Protein AF-A0A6L4ZUS8-F1 (afdb_monomer_lite)

Structure (mmCIF, N/CA/C/O backbone):
data_AF-A0A6L4ZUS8-F1
#
_entry.id   AF-A0A6L4ZUS8-F1
#
loop_
_atom_site.group_PDB
_atom_site.id
_atom_site.type_symbol
_atom_site.label_atom_id
_atom_site.label_alt_id
_atom_site.label_comp_id
_atom_site.label_asym_id
_atom_site.label_entity_id
_atom_site.label_seq_id
_atom_site.pdbx_PDB_ins_code
_atom_site.Cartn_x
_atom_site.Cartn_y
_atom_site.Cartn_z
_atom_site.occupancy
_atom_site.B_iso_or_equiv
_atom_site.auth_seq_id
_atom_site.auth_comp_id
_atom_site.auth_asym_id
_atom_site.auth_atom_id
_atom_site.pdbx_PDB_model_num
ATOM 1 N N . MET A 1 1 ? -2.330 18.985 -2.773 1.00 41.16 1 MET A N 1
ATOM 2 C CA . MET A 1 1 ? -3.405 18.506 -1.869 1.00 41.16 1 MET A CA 1
ATOM 3 C C . MET A 1 1 ? -3.623 17.032 -2.163 1.00 41.16 1 MET A C 1
ATOM 5 O O . MET A 1 1 ? -3.554 16.659 -3.323 1.00 41.16 1 MET A O 1
ATOM 9 N N . ALA A 1 2 ? -3.782 16.189 -1.143 1.00 47.59 2 ALA A N 1
ATOM 10 C CA . ALA A 1 2 ? -4.075 14.769 -1.338 1.00 47.59 2 ALA A CA 1
ATOM 11 C C . ALA A 1 2 ? -5.498 14.600 -1.886 1.00 47.59 2 ALA A C 1
ATOM 13 O O . ALA A 1 2 ? -6.396 15.307 -1.433 1.00 47.59 2 ALA A O 1
ATOM 14 N N . VAL A 1 3 ? -5.710 13.677 -2.822 1.00 55.50 3 VAL A N 1
ATOM 15 C CA . VAL A 1 3 ? -7.071 13.274 -3.190 1.00 55.50 3 VAL A CA 1
ATOM 16 C C . VAL A 1 3 ? -7.514 12.243 -2.155 1.00 55.50 3 VAL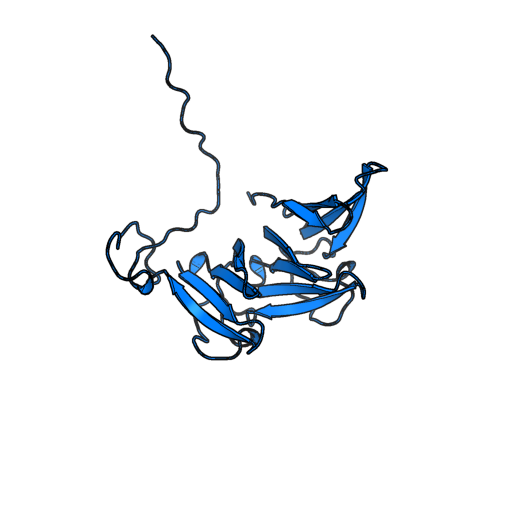 A C 1
ATOM 18 O O . VAL A 1 3 ? -6.806 11.252 -1.986 1.00 55.50 3 VAL A O 1
ATOM 21 N N . PRO A 1 4 ? -8.603 12.479 -1.407 1.00 71.25 4 PRO A N 1
ATOM 22 C CA . PRO A 1 4 ? -9.156 11.463 -0.529 1.00 71.25 4 PRO A CA 1
ATOM 23 C C . PRO A 1 4 ? -9.673 10.299 -1.375 1.00 71.25 4 PRO A C 1
ATOM 25 O O . PRO A 1 4 ? -10.394 10.503 -2.350 1.00 71.25 4 PRO A O 1
ATOM 28 N N . ASP A 1 5 ? -9.293 9.090 -0.991 1.00 89.12 5 ASP A N 1
ATOM 29 C CA . ASP A 1 5 ? -9.779 7.854 -1.595 1.00 89.12 5 ASP A CA 1
ATOM 30 C C . ASP A 1 5 ? -10.953 7.287 -0.787 1.00 89.12 5 ASP A C 1
ATOM 32 O O . ASP A 1 5 ? -11.094 7.577 0.409 1.00 89.12 5 ASP A O 1
ATOM 36 N N . ILE A 1 6 ? -11.805 6.496 -1.432 1.00 94.38 6 ILE A N 1
ATOM 37 C CA . ILE A 1 6 ? -13.000 5.910 -0.822 1.00 94.38 6 ILE A CA 1
ATOM 38 C C . ILE A 1 6 ? -13.101 4.417 -1.134 1.00 94.38 6 ILE A C 1
ATOM 40 O O . ILE A 1 6 ? -12.732 3.962 -2.210 1.00 94.38 6 ILE A O 1
ATOM 44 N N . ALA A 1 7 ? -13.660 3.651 -0.206 1.00 94.44 7 ALA A N 1
ATOM 45 C CA . ALA A 1 7 ? -13.942 2.231 -0.370 1.00 94.44 7 ALA A CA 1
ATOM 46 C C . ALA A 1 7 ? -15.247 1.862 0.345 1.00 94.44 7 ALA A C 1
ATOM 48 O O . ALA A 1 7 ? -15.739 2.613 1.187 1.00 94.44 7 ALA A O 1
ATOM 49 N N . PHE A 1 8 ? -15.792 0.686 0.046 1.00 94.12 8 PHE A N 1
ATOM 50 C CA . PHE A 1 8 ? -16.899 0.106 0.804 1.00 94.12 8 PHE A CA 1
ATOM 51 C C . PHE A 1 8 ? -16.433 -1.151 1.532 1.00 94.12 8 PHE A C 1
ATOM 53 O O . PHE A 1 8 ? -15.686 -1.954 0.972 1.00 94.12 8 PHE A O 1
ATOM 60 N N . ASP A 1 9 ? -16.876 -1.324 2.777 1.00 92.75 9 ASP A N 1
ATOM 61 C CA . ASP A 1 9 ? -16.694 -2.584 3.501 1.00 92.75 9 ASP A CA 1
ATOM 62 C C . ASP A 1 9 ? -17.812 -3.599 3.181 1.00 92.75 9 ASP A C 1
ATOM 64 O O . ASP A 1 9 ? -18.776 -3.305 2.469 1.00 92.75 9 ASP A O 1
ATOM 68 N N . GLN A 1 10 ? -17.709 -4.817 3.725 1.00 90.81 10 GLN A N 1
ATOM 69 C CA . GLN A 1 10 ? -18.705 -5.877 3.501 1.00 90.81 10 GLN A CA 1
ATOM 70 C C . GLN A 1 10 ? -20.101 -5.547 4.060 1.00 90.81 10 GLN A C 1
ATOM 72 O O . GLN A 1 10 ? -21.091 -6.131 3.622 1.00 90.81 10 GLN A O 1
ATOM 77 N N . ALA A 1 11 ? -20.202 -4.610 5.007 1.00 92.75 11 ALA A N 1
ATOM 78 C CA . ALA A 1 11 ? -21.466 -4.116 5.546 1.00 92.75 11 ALA A CA 1
ATOM 79 C C . ALA A 1 11 ? -22.004 -2.901 4.763 1.00 92.75 11 ALA A C 1
ATOM 81 O O . ALA A 1 11 ? -23.008 -2.307 5.163 1.00 92.75 11 ALA A O 1
ATOM 82 N N . SER A 1 12 ? -21.370 -2.558 3.634 1.00 94.62 12 SER A N 1
ATOM 83 C CA . SER A 1 12 ? -21.665 -1.383 2.807 1.00 94.62 12 SER A CA 1
ATOM 84 C C . SER A 1 12 ? -21.467 -0.047 3.527 1.00 94.62 12 SER A C 1
ATOM 86 O O . SER A 1 12 ? -22.059 0.951 3.121 1.00 94.62 12 SER A O 1
ATOM 88 N N . ASN A 1 13 ? -20.651 0.003 4.583 1.00 96.44 13 ASN A N 1
ATOM 89 C CA . ASN A 1 13 ? -20.223 1.271 5.167 1.00 96.44 13 ASN A CA 1
ATOM 90 C C . ASN A 1 13 ? -19.233 1.954 4.222 1.00 96.44 13 ASN A C 1
ATOM 92 O O . ASN A 1 13 ? -18.383 1.293 3.619 1.00 96.44 13 ASN A O 1
ATOM 96 N N . LEU A 1 14 ? -19.328 3.280 4.118 1.00 97.25 14 LEU A N 1
ATOM 97 C CA . LEU A 1 14 ? -18.378 4.079 3.353 1.00 97.25 14 LEU A CA 1
ATOM 98 C C . LEU A 1 14 ? -17.115 4.279 4.189 1.00 97.25 14 LEU A C 1
ATOM 100 O O . LEU A 1 14 ? -17.167 4.860 5.271 1.00 97.25 14 LEU A O 1
ATOM 104 N N . VAL A 1 15 ? -15.977 3.838 3.675 1.00 97.75 15 VAL A N 1
ATOM 105 C CA . VAL A 1 15 ? -14.662 4.078 4.263 1.00 97.75 15 VAL A CA 1
ATOM 106 C C . VAL A 1 15 ? -13.958 5.151 3.448 1.00 97.75 15 VAL A C 1
ATOM 108 O O . VAL A 1 15 ? -13.930 5.081 2.225 1.00 97.75 15 VAL A O 1
ATOM 111 N N . ILE A 1 16 ? -13.408 6.158 4.119 1.00 96.75 16 ILE A N 1
ATOM 112 C CA . ILE A 1 16 ? -12.739 7.297 3.492 1.00 96.75 16 ILE A CA 1
ATOM 113 C C . ILE A 1 16 ? -11.322 7.439 4.026 1.00 96.75 16 ILE A C 1
ATOM 115 O O . ILE A 1 16 ? -11.067 7.275 5.224 1.00 96.75 16 ILE A O 1
ATOM 119 N N . SER A 1 17 ? -10.407 7.820 3.147 1.00 94.69 17 SER A N 1
ATOM 120 C CA . SER A 1 17 ? -9.102 8.324 3.539 1.00 94.69 17 SER A CA 1
ATOM 121 C C . SER A 1 17 ? -9.196 9.827 3.801 1.00 94.69 17 SER A C 1
ATOM 123 O O . SER A 1 17 ? -9.190 10.635 2.871 1.00 94.69 17 SER A O 1
ATOM 125 N N . ASP A 1 18 ? -9.270 10.223 5.074 1.00 95.12 18 ASP A N 1
ATOM 126 C CA . ASP A 1 18 ? -9.130 11.629 5.466 1.00 95.12 18 ASP A CA 1
ATOM 127 C C . ASP A 1 18 ? -7.643 11.976 5.588 1.00 95.12 18 ASP A C 1
ATOM 129 O O . ASP A 1 18 ? -7.074 12.167 6.666 1.00 95.12 18 ASP A O 1
ATOM 133 N N . SER A 1 19 ? -7.006 11.997 4.423 1.00 87.31 19 SER A N 1
ATOM 134 C CA . SER A 1 19 ? -5.568 12.170 4.235 1.00 87.31 19 SER A CA 1
ATOM 135 C C . SER A 1 19 ? -5.022 13.478 4.815 1.00 87.31 19 SER A C 1
ATOM 137 O O . SER A 1 19 ? -3.868 13.518 5.235 1.00 87.31 19 SER A O 1
ATOM 139 N N . GLY A 1 20 ? -5.836 14.537 4.891 1.00 89.00 20 GLY A N 1
ATOM 140 C CA . GLY A 1 20 ? -5.459 15.797 5.543 1.00 89.00 20 GLY A CA 1
ATOM 141 C C . GLY A 1 20 ? -5.343 15.679 7.065 1.00 89.00 20 GLY A C 1
ATOM 142 O O . GLY A 1 20 ? -4.592 16.430 7.683 1.00 89.00 20 GLY A O 1
ATOM 143 N N . HIS A 1 21 ? -6.039 14.708 7.656 1.00 94.12 21 HIS A N 1
ATOM 144 C CA . HIS A 1 21 ? -6.010 14.419 9.085 1.00 94.12 21 HIS A CA 1
ATOM 145 C C . HIS A 1 21 ? -5.262 13.128 9.417 1.00 94.12 21 HIS A C 1
ATOM 147 O O . HIS A 1 21 ? -5.329 12.702 10.562 1.00 94.12 21 HIS A O 1
ATOM 153 N N . ASN A 1 22 ? -4.544 12.506 8.472 1.00 95.62 22 ASN A N 1
ATOM 154 C CA . ASN A 1 22 ? -3.745 11.297 8.719 1.00 95.62 22 ASN A CA 1
ATOM 155 C C . ASN A 1 22 ? -4.553 10.133 9.330 1.00 95.62 22 ASN A C 1
ATOM 157 O O . ASN A 1 22 ? -4.038 9.368 10.151 1.00 95.62 22 ASN A O 1
ATOM 161 N N . VAL A 1 23 ? -5.833 10.020 8.961 1.00 97.62 23 VAL A N 1
ATOM 162 C CA . VAL A 1 23 ? -6.739 8.979 9.462 1.00 97.62 23 VAL A CA 1
ATOM 163 C C . VAL A 1 23 ? -7.586 8.372 8.349 1.00 97.62 23 VAL A C 1
ATOM 165 O O . VAL A 1 23 ? -7.971 9.034 7.386 1.00 97.62 23 VAL A O 1
ATOM 168 N N . VAL A 1 24 ? -7.945 7.105 8.529 1.00 98.31 24 VAL A N 1
ATOM 169 C CA . VAL A 1 24 ? -8.978 6.414 7.755 1.00 98.31 24 VAL A CA 1
ATOM 170 C C . VAL A 1 24 ? -10.228 6.311 8.618 1.00 98.31 24 VAL A C 1
ATOM 172 O O . VAL A 1 24 ? -10.162 5.889 9.779 1.00 98.31 24 VAL A O 1
ATOM 175 N N . ARG A 1 25 ? -11.376 6.700 8.061 1.00 98.19 25 ARG A N 1
ATOM 176 C CA . ARG A 1 25 ? -12.651 6.741 8.785 1.00 98.19 25 ARG A CA 1
ATOM 177 C C . ARG A 1 25 ? -13.709 5.884 8.108 1.00 98.19 25 ARG A C 1
ATOM 179 O O . ARG A 1 25 ? -13.780 5.867 6.888 1.00 98.19 25 ARG A O 1
ATOM 186 N N . SER A 1 26 ? -14.537 5.211 8.898 1.00 97.88 26 SER A N 1
ATOM 187 C CA . SER A 1 26 ? -15.717 4.474 8.438 1.00 97.88 26 SER A CA 1
ATOM 188 C C . SER A 1 26 ? -16.985 5.226 8.823 1.00 97.88 26 SER A C 1
ATOM 190 O O . SER A 1 26 ? -17.105 5.706 9.952 1.00 97.88 26 SER A O 1
ATOM 192 N N . ILE A 1 27 ? -17.917 5.335 7.883 1.00 98.50 27 ILE A N 1
ATOM 193 C CA . ILE A 1 27 ? -19.233 5.949 8.035 1.00 98.50 27 ILE A CA 1
ATOM 194 C C . ILE A 1 27 ? -20.268 4.837 7.956 1.00 98.50 27 ILE A C 1
ATOM 196 O O . ILE A 1 27 ? -20.437 4.194 6.917 1.00 98.50 27 ILE A O 1
ATOM 200 N N . ASN A 1 28 ? -20.983 4.628 9.057 1.00 97.69 28 ASN A N 1
ATOM 201 C CA . ASN A 1 28 ? -22.017 3.612 9.119 1.00 97.69 28 ASN A CA 1
ATOM 202 C C . ASN A 1 28 ? -23.167 3.940 8.152 1.00 97.69 28 ASN A C 1
ATOM 204 O O . ASN A 1 28 ? -23.790 4.994 8.266 1.00 97.69 28 ASN A O 1
ATOM 208 N N . ASN A 1 29 ? -23.501 3.017 7.249 1.00 96.88 29 ASN A N 1
ATOM 209 C CA . ASN A 1 29 ? -24.503 3.258 6.199 1.00 96.88 29 ASN A CA 1
ATOM 210 C C . ASN A 1 29 ? -25.955 3.335 6.717 1.00 96.88 29 ASN A C 1
ATOM 212 O O . ASN A 1 29 ? -26.863 3.734 5.997 1.00 96.88 29 ASN A O 1
ATOM 216 N N . ARG A 1 30 ? -26.210 2.944 7.970 1.00 97.31 30 ARG A N 1
ATOM 217 C CA . ARG A 1 30 ? -27.552 3.004 8.574 1.00 97.31 30 ARG A CA 1
ATOM 218 C C . ARG A 1 30 ? -27.729 4.216 9.475 1.00 97.31 30 ARG A C 1
ATOM 220 O O . ARG A 1 30 ? -28.805 4.799 9.500 1.00 97.31 30 ARG A O 1
ATOM 227 N N . THR A 1 31 ? -26.699 4.567 10.241 1.00 98.06 31 THR A N 1
ATOM 228 C CA . THR A 1 31 ? -26.780 5.623 11.260 1.00 98.06 31 THR A CA 1
ATOM 229 C C . THR A 1 31 ? -26.103 6.924 10.845 1.00 98.06 31 THR A C 1
ATOM 231 O O . THR A 1 31 ? -26.322 7.943 11.492 1.00 98.06 31 THR A O 1
ATOM 234 N N . GLY A 1 32 ? -25.253 6.906 9.814 1.00 97.50 32 GLY A N 1
ATOM 235 C CA . GLY A 1 32 ? -24.428 8.051 9.419 1.00 97.50 32 GLY A CA 1
ATOM 236 C C . GLY A 1 32 ? -23.300 8.382 10.404 1.00 97.50 32 GLY A C 1
ATOM 237 O O . GLY A 1 32 ? -22.595 9.370 10.215 1.00 97.50 32 GLY A O 1
ATOM 238 N N . ILE A 1 33 ? -23.105 7.577 11.455 1.00 98.31 33 ILE A N 1
ATOM 239 C CA . ILE A 1 33 ? -22.053 7.802 12.452 1.00 98.31 33 ILE A CA 1
ATOM 240 C C . ILE A 1 33 ? -20.687 7.524 11.821 1.00 98.31 33 ILE A C 1
ATOM 242 O O . ILE A 1 33 ? -20.463 6.447 11.266 1.00 98.31 33 ILE A O 1
ATOM 246 N N . ILE A 1 34 ? -19.771 8.485 11.955 1.00 98.38 34 ILE A N 1
ATOM 247 C CA . ILE A 1 34 ? -18.384 8.378 11.501 1.00 98.38 34 ILE A CA 1
ATOM 248 C C . ILE A 1 34 ? -17.452 7.983 12.651 1.00 98.38 34 ILE A C 1
ATOM 250 O O . ILE A 1 34 ? -17.559 8.502 13.760 1.00 98.38 34 ILE A O 1
ATOM 254 N N . THR A 1 35 ? -16.519 7.072 12.384 1.00 98.00 35 THR A N 1
ATOM 255 C CA . THR A 1 35 ? -15.532 6.580 13.357 1.00 98.00 35 THR A CA 1
ATOM 256 C C . THR A 1 35 ? -14.157 6.432 12.713 1.00 98.00 35 THR A C 1
ATOM 258 O O . THR A 1 35 ? -14.056 6.067 11.544 1.00 98.00 35 THR A O 1
ATOM 261 N N . THR A 1 36 ? -13.087 6.713 13.458 1.00 98.12 36 THR A N 1
ATOM 262 C CA . THR A 1 36 ? -11.715 6.436 13.003 1.00 98.12 36 THR A CA 1
ATOM 263 C C . THR A 1 36 ? -11.415 4.952 13.158 1.00 98.12 36 THR A C 1
ATOM 265 O O . THR A 1 36 ? -11.558 4.409 14.252 1.00 98.12 36 THR A O 1
ATOM 268 N N . ILE A 1 37 ? -10.977 4.311 12.074 1.00 98.19 37 ILE A N 1
ATOM 269 C CA . ILE A 1 37 ? -10.631 2.881 12.048 1.00 98.19 37 ILE A CA 1
ATOM 270 C C . ILE A 1 37 ? -9.127 2.635 11.867 1.00 98.19 37 ILE A C 1
ATOM 272 O O . ILE A 1 37 ? -8.644 1.549 12.177 1.00 98.19 37 ILE A O 1
ATOM 276 N N . ALA A 1 38 ? -8.372 3.639 11.410 1.00 98.44 38 ALA A N 1
ATOM 277 C CA . ALA A 1 38 ? -6.912 3.635 11.397 1.00 98.44 38 ALA A CA 1
ATOM 278 C C . ALA A 1 38 ? -6.359 5.067 11.432 1.00 98.44 38 ALA A C 1
ATOM 280 O O . ALA A 1 38 ? -7.005 5.985 10.929 1.00 98.44 38 ALA A O 1
ATOM 281 N N . GLY A 1 39 ? -5.154 5.245 11.969 1.00 98.38 39 GLY A N 1
ATOM 282 C CA . GLY A 1 39 ? -4.486 6.540 12.062 1.00 98.38 39 GLY A CA 1
ATOM 283 C C . GLY A 1 39 ? -4.696 7.239 13.407 1.00 98.38 39 GLY A C 1
ATOM 284 O O . GLY A 1 39 ? -5.799 7.246 13.952 1.00 98.38 39 GLY A O 1
ATOM 285 N N . SER A 1 40 ? -3.634 7.865 13.908 1.00 97.88 40 SER A N 1
ATOM 286 C CA . SER A 1 40 ? -3.592 8.628 15.163 1.00 97.88 40 SER A CA 1
ATOM 287 C C . SER A 1 40 ? -3.755 10.141 14.974 1.00 97.88 40 SER A C 1
ATOM 289 O O . SER A 1 40 ? -3.775 10.891 15.951 1.00 97.88 40 SER A O 1
ATOM 291 N N . GLY A 1 41 ? -3.791 10.611 13.724 1.00 97.00 41 GLY A N 1
ATOM 292 C CA . GLY A 1 41 ? -3.709 12.033 13.389 1.00 97.00 41 GLY A CA 1
ATOM 293 C C . GLY A 1 41 ? -2.295 12.545 13.091 1.00 97.00 41 GLY A C 1
ATOM 294 O O . GLY A 1 41 ? -2.134 13.678 12.636 1.00 97.00 41 GLY A O 1
ATOM 295 N N . LYS A 1 42 ? -1.255 11.728 13.304 1.00 97.12 42 LYS A N 1
ATOM 296 C CA . LYS A 1 42 ? 0.149 12.123 13.113 1.00 97.12 42 LYS A CA 1
ATOM 297 C C . LYS A 1 42 ? 0.745 11.513 11.844 1.00 97.12 42 LYS A C 1
ATOM 299 O O . LYS A 1 42 ? 0.642 10.308 11.633 1.00 97.12 42 LYS A O 1
ATOM 304 N N . SER A 1 43 ? 1.425 12.351 11.062 1.00 94.62 43 SER A N 1
ATOM 305 C CA . SER A 1 43 ? 2.188 11.966 9.868 1.00 94.62 43 SER A CA 1
ATOM 306 C C . SER A 1 43 ? 3.605 11.533 10.260 1.00 94.62 43 SER A C 1
ATOM 308 O O . SER A 1 43 ? 4.532 12.337 10.215 1.00 94.62 43 SER A O 1
ATOM 310 N N . ASP A 1 44 ? 3.748 10.287 10.701 1.00 96.31 44 ASP A N 1
ATOM 311 C CA . ASP A 1 44 ? 5.006 9.659 11.137 1.00 96.31 44 ASP A CA 1
ATOM 312 C C . ASP A 1 44 ? 4.839 8.124 11.100 1.00 96.31 44 ASP A C 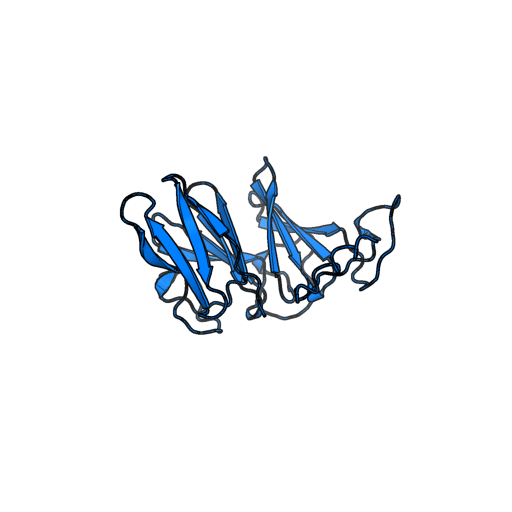1
ATOM 314 O O . ASP A 1 44 ? 3.756 7.647 10.765 1.00 96.31 44 ASP A O 1
ATOM 318 N N . PHE A 1 45 ? 5.848 7.336 11.473 1.00 97.69 45 PHE A N 1
ATOM 319 C CA . PHE A 1 45 ? 5.762 5.883 11.629 1.00 97.69 45 PHE A CA 1
ATOM 320 C C . PHE A 1 45 ? 6.132 5.453 13.055 1.00 97.69 45 PHE A C 1
ATOM 322 O O . PHE A 1 45 ? 7.244 5.681 13.518 1.00 97.69 45 PHE A O 1
ATOM 329 N N . ASN A 1 46 ? 5.225 4.749 13.736 1.00 98.12 46 ASN A N 1
ATOM 330 C CA . ASN A 1 46 ? 5.424 4.270 15.111 1.00 98.12 46 ASN A CA 1
ATOM 331 C C . ASN A 1 46 ? 5.384 2.738 15.255 1.00 98.12 46 ASN A C 1
ATOM 333 O O . ASN A 1 46 ? 5.146 2.227 16.349 1.00 98.12 46 ASN A O 1
ATOM 337 N N . GLY A 1 47 ? 5.648 2.004 14.172 1.00 97.44 47 GLY A N 1
ATOM 338 C CA . GLY A 1 47 ? 5.789 0.550 14.205 1.00 97.44 47 GLY A CA 1
ATOM 339 C C . GLY A 1 47 ? 4.571 -0.231 13.713 1.00 97.44 47 GLY A C 1
ATOM 340 O O . GLY A 1 47 ? 3.564 0.320 13.268 1.00 97.44 47 GLY A O 1
ATOM 341 N N . ASP A 1 48 ? 4.711 -1.554 13.779 1.00 98.38 48 ASP A N 1
ATOM 342 C CA . ASP A 1 48 ? 3.708 -2.548 13.397 1.00 98.38 48 ASP A CA 1
ATOM 343 C C . ASP A 1 48 ? 3.191 -3.312 14.622 1.00 98.38 48 ASP A C 1
ATOM 345 O O . ASP A 1 48 ? 3.775 -3.261 15.703 1.00 98.38 48 ASP A O 1
ATOM 349 N N . ARG A 1 49 ? 2.101 -4.066 14.435 1.00 97.44 49 ARG A N 1
ATOM 350 C CA . ARG A 1 49 ? 1.427 -4.895 15.453 1.00 97.44 49 ARG A CA 1
ATOM 351 C C . ARG A 1 49 ? 0.787 -4.113 16.606 1.00 97.44 49 ARG A C 1
ATOM 353 O O . ARG A 1 49 ? 0.357 -4.716 17.589 1.00 97.44 49 ARG A O 1
ATOM 360 N N . ILE A 1 50 ? 0.648 -2.802 16.451 1.00 98.44 50 ILE A N 1
ATOM 361 C CA . ILE A 1 50 ? -0.129 -1.921 17.331 1.00 98.44 50 ILE A CA 1
ATOM 362 C C . ILE A 1 50 ? -1.594 -1.846 16.874 1.00 98.44 50 ILE A C 1
ATOM 364 O O . ILE A 1 50 ? -1.948 -2.347 15.800 1.00 98.44 50 ILE A O 1
ATOM 368 N N . LYS A 1 51 ? -2.457 -1.208 17.674 1.00 98.56 51 LYS A N 1
ATOM 369 C CA . LYS A 1 51 ? -3.824 -0.902 17.238 1.00 98.56 51 LYS A CA 1
ATOM 370 C C . LYS A 1 51 ? -3.784 0.075 16.069 1.00 98.56 51 LYS A C 1
ATOM 372 O O . LYS A 1 51 ? -3.081 1.081 16.117 1.00 98.56 51 LYS A O 1
ATOM 377 N N . ALA A 1 52 ? -4.580 -0.183 15.040 1.00 98.69 52 ALA A N 1
ATOM 378 C CA . ALA A 1 52 ? -4.619 0.636 13.836 1.00 98.69 52 ALA A CA 1
ATOM 379 C C . ALA A 1 52 ? -4.968 2.103 14.135 1.00 98.69 52 ALA A C 1
ATOM 381 O O . ALA A 1 52 ? -4.394 3.000 13.524 1.00 98.69 52 ALA A O 1
ATOM 382 N N . THR A 1 53 ? -5.843 2.363 15.110 1.00 98.62 53 THR A N 1
ATOM 383 C CA . THR A 1 53 ? -6.234 3.716 15.556 1.00 98.62 53 THR A CA 1
ATOM 384 C C . THR A 1 53 ? -5.138 4.469 16.316 1.00 98.62 53 THR A C 1
ATOM 386 O O . THR A 1 53 ? -5.267 5.661 16.561 1.00 98.62 53 THR A O 1
ATOM 389 N N . GLU A 1 54 ? -4.066 3.789 16.720 1.00 98.56 54 GLU A N 1
ATOM 390 C CA . GLU A 1 54 ? -2.910 4.388 17.401 1.00 98.56 54 GLU A CA 1
ATOM 391 C C . GLU A 1 54 ? -1.715 4.559 16.449 1.00 98.56 54 GLU A C 1
ATOM 393 O O . GLU A 1 54 ? -0.704 5.158 16.816 1.00 98.56 54 GLU A O 1
ATOM 398 N N . ALA A 1 55 ? -1.816 4.050 15.220 1.00 98.56 55 ALA A N 1
ATOM 399 C CA . ALA A 1 55 ? -0.740 4.103 14.245 1.00 98.56 55 ALA A CA 1
ATOM 400 C C . ALA A 1 55 ? -0.583 5.499 13.644 1.00 98.56 55 ALA A C 1
ATOM 402 O O . ALA A 1 55 ? -1.557 6.116 13.222 1.00 98.56 55 ALA A O 1
ATOM 403 N N . ASN A 1 56 ? 0.648 5.987 13.561 1.00 98.38 56 ASN A N 1
ATOM 404 C CA . ASN A 1 56 ? 0.963 7.177 12.781 1.00 98.38 56 ASN A CA 1
ATOM 405 C C . ASN A 1 56 ? 0.985 6.776 11.292 1.00 98.38 56 ASN A C 1
ATOM 407 O O . ASN A 1 56 ? 1.510 5.710 10.950 1.00 98.38 56 ASN A O 1
ATOM 411 N N . LEU A 1 57 ? 0.349 7.579 10.434 1.00 96.50 57 LEU A N 1
ATOM 412 C CA . LEU A 1 57 ? 0.105 7.275 9.020 1.00 96.50 57 LEU A CA 1
ATOM 413 C C . LEU A 1 57 ? 0.070 8.554 8.177 1.00 96.50 57 LEU A C 1
ATOM 415 O O . LEU A 1 57 ? -0.253 9.630 8.665 1.00 96.50 57 LEU A O 1
ATOM 419 N N . THR A 1 58 ? 0.265 8.398 6.875 1.00 94.69 58 THR A N 1
ATOM 420 C CA . THR A 1 58 ? -0.127 9.353 5.837 1.00 94.69 58 THR A CA 1
ATOM 421 C C . THR A 1 58 ? -0.946 8.607 4.789 1.00 94.69 58 THR A C 1
ATOM 423 O O . THR A 1 58 ? -0.460 8.278 3.708 1.00 94.69 58 THR A O 1
ATOM 426 N N . SER A 1 59 ? -2.198 8.285 5.126 1.00 90.12 59 SER A N 1
ATOM 427 C CA . SER A 1 59 ? -3.088 7.517 4.252 1.00 90.12 59 SER A CA 1
ATOM 428 C C . SER A 1 59 ? -3.469 8.341 3.019 1.00 90.12 59 SER A C 1
ATOM 430 O O . SER A 1 59 ? -4.176 9.333 3.176 1.00 90.12 59 SER A O 1
ATOM 432 N N . LYS A 1 60 ? -3.019 7.966 1.817 1.00 90.50 60 LYS A N 1
ATOM 433 C CA . LYS A 1 60 ? -3.437 8.619 0.557 1.00 90.50 60 LYS A CA 1
ATOM 434 C C . LYS A 1 60 ? -4.484 7.821 -0.210 1.00 90.50 60 LYS A C 1
ATOM 436 O O . LYS A 1 60 ? -5.419 8.406 -0.738 1.00 90.50 60 LYS A O 1
ATOM 441 N N . SER A 1 61 ? -4.315 6.504 -0.259 1.00 93.31 61 SER A N 1
ATOM 442 C CA . SER A 1 61 ? -5.215 5.575 -0.944 1.00 93.31 61 SER A CA 1
ATOM 443 C C . SER A 1 61 ? -5.558 4.411 -0.026 1.00 93.31 61 SER A C 1
ATOM 445 O O . SER A 1 61 ? -4.757 4.036 0.840 1.00 93.31 61 SER A O 1
ATOM 447 N N . ILE A 1 62 ? -6.768 3.883 -0.187 1.00 96.50 62 ILE A N 1
ATOM 448 C CA . ILE A 1 62 ? -7.308 2.786 0.608 1.00 96.50 62 ILE A CA 1
ATOM 449 C C . ILE A 1 62 ? -7.975 1.747 -0.287 1.00 96.50 62 ILE A C 1
ATOM 451 O O . ILE A 1 62 ? -8.549 2.060 -1.320 1.00 96.50 62 ILE A O 1
ATOM 455 N N . LEU A 1 63 ? -7.937 0.493 0.146 1.00 95.75 63 LEU A N 1
ATOM 456 C CA . LEU A 1 63 ? -8.610 -0.613 -0.527 1.00 95.75 63 LEU A CA 1
ATOM 457 C C . LEU A 1 63 ? -9.068 -1.629 0.511 1.00 95.75 63 LEU A C 1
ATOM 459 O O . LEU A 1 63 ? -8.313 -1.945 1.425 1.00 95.75 63 LEU A O 1
ATOM 463 N N . ILE A 1 64 ? -10.272 -2.178 0.364 1.00 96.56 64 ILE A N 1
ATOM 464 C CA . ILE A 1 64 ? -10.784 -3.223 1.258 1.00 96.56 64 ILE A CA 1
ATOM 465 C C . ILE A 1 64 ? -10.957 -4.526 0.479 1.00 96.56 64 ILE A C 1
ATOM 467 O O . ILE A 1 64 ? -11.574 -4.543 -0.582 1.00 96.56 64 ILE A O 1
ATOM 471 N N . SER A 1 65 ? -10.430 -5.622 1.029 1.00 94.88 65 SER A N 1
ATOM 472 C CA . SER A 1 65 ? -10.673 -6.987 0.558 1.00 94.88 65 SER A CA 1
ATOM 473 C C . SER A 1 65 ? -11.000 -7.882 1.748 1.00 94.88 65 SER A C 1
ATOM 475 O O . SER A 1 65 ? -10.171 -8.108 2.633 1.00 94.88 65 SER A O 1
ATOM 477 N N . GLY A 1 66 ? -12.246 -8.357 1.807 1.00 93.56 66 GLY A N 1
ATOM 478 C CA . GLY A 1 66 ? -12.747 -9.116 2.951 1.00 93.56 66 GLY A CA 1
ATOM 479 C C . GLY A 1 66 ? -12.621 -8.327 4.258 1.00 93.56 66 GLY A C 1
ATOM 480 O O . GLY A 1 66 ? -13.174 -7.238 4.391 1.00 93.56 66 GLY A O 1
ATOM 481 N N . SER A 1 67 ? -11.873 -8.877 5.218 1.00 95.00 67 SER A N 1
ATOM 482 C CA . SER A 1 67 ? -11.592 -8.253 6.517 1.00 95.00 67 SER A CA 1
ATOM 483 C C . SER A 1 67 ? -10.273 -7.471 6.551 1.00 95.00 67 SER A C 1
ATOM 485 O O . SER A 1 67 ? -9.776 -7.182 7.640 1.00 95.00 67 SER A O 1
ATOM 487 N N . ILE A 1 68 ? -9.655 -7.188 5.403 1.00 97.62 68 ILE A N 1
ATOM 488 C CA . ILE A 1 68 ? -8.380 -6.471 5.323 1.00 97.62 68 ILE A CA 1
ATOM 489 C C . ILE A 1 68 ? -8.590 -5.113 4.659 1.00 97.62 68 ILE A C 1
ATOM 491 O O . ILE A 1 68 ? -9.141 -5.028 3.564 1.00 97.62 68 ILE A O 1
ATOM 495 N N . LEU A 1 69 ? -8.107 -4.062 5.317 1.00 98.25 69 LEU A N 1
ATOM 496 C CA . LEU A 1 69 ? -7.962 -2.722 4.756 1.00 98.25 69 LEU A CA 1
ATOM 497 C C . LEU A 1 69 ? -6.488 -2.492 4.413 1.00 98.25 69 LEU A C 1
ATOM 499 O O . LEU A 1 69 ? -5.647 -2.480 5.306 1.00 98.25 69 LEU A O 1
ATOM 503 N N . TYR A 1 70 ? -6.177 -2.272 3.144 1.00 98.56 70 TYR A N 1
ATOM 504 C CA . TYR A 1 70 ? -4.872 -1.811 2.685 1.00 98.56 70 TYR A CA 1
ATOM 505 C C . TYR A 1 70 ? -4.835 -0.286 2.646 1.00 98.56 70 TYR A C 1
ATOM 507 O O . TYR A 1 70 ? -5.823 0.358 2.296 1.00 98.56 70 TYR A O 1
ATOM 515 N N . ILE A 1 71 ? -3.691 0.288 3.008 1.00 98.31 71 ILE A N 1
ATOM 516 C CA . ILE A 1 71 ? -3.474 1.731 3.103 1.00 98.31 71 ILE A CA 1
ATOM 517 C C . ILE A 1 71 ? -2.139 2.061 2.443 1.00 98.31 71 ILE A C 1
ATOM 519 O O . ILE A 1 71 ? -1.095 1.545 2.850 1.00 98.31 71 ILE A O 1
ATOM 523 N N . ALA A 1 72 ? -2.162 2.954 1.460 1.00 96.94 72 ALA A N 1
ATOM 524 C CA . ALA A 1 72 ? -0.959 3.591 0.952 1.00 96.94 72 ALA A CA 1
ATOM 525 C C . ALA A 1 72 ? -0.510 4.671 1.949 1.00 96.94 72 ALA A C 1
ATOM 527 O O . ALA A 1 72 ? -1.151 5.716 2.074 1.00 96.94 72 ALA A O 1
ATOM 528 N N . ASP A 1 73 ? 0.545 4.369 2.705 1.00 97.25 73 ASP A N 1
ATOM 529 C CA . ASP A 1 73 ? 1.108 5.190 3.778 1.00 97.25 73 ASP A CA 1
ATOM 530 C C . ASP A 1 73 ? 2.303 5.978 3.224 1.00 97.25 73 ASP A C 1
ATOM 532 O O . ASP A 1 73 ? 3.475 5.630 3.401 1.00 97.25 73 ASP A O 1
ATOM 536 N N . SER A 1 74 ? 1.976 6.978 2.408 1.00 94.06 74 SER A N 1
ATOM 537 C CA . SER A 1 74 ? 2.844 7.443 1.323 1.00 94.06 74 SER A CA 1
ATOM 538 C C . SER A 1 74 ? 4.100 8.158 1.803 1.00 94.06 74 SER A C 1
ATOM 540 O O . SER A 1 74 ? 5.193 7.837 1.342 1.00 94.06 74 SER A O 1
ATOM 542 N N . SER A 1 75 ? 3.982 9.066 2.776 1.00 94.19 75 SER A N 1
ATOM 543 C CA . SER A 1 75 ? 5.149 9.757 3.351 1.00 94.19 75 SER A CA 1
ATOM 544 C C . SER A 1 75 ? 6.014 8.841 4.215 1.00 94.19 75 SER A C 1
ATOM 546 O O . SER A 1 75 ? 7.183 9.137 4.440 1.00 94.19 75 SER A O 1
ATOM 548 N N . ASN A 1 76 ? 5.469 7.700 4.633 1.00 97.25 76 ASN A N 1
ATOM 549 C CA . ASN A 1 76 ? 6.213 6.648 5.308 1.00 97.25 76 ASN A CA 1
ATOM 550 C C . ASN A 1 76 ? 6.772 5.602 4.333 1.00 97.25 76 ASN A C 1
ATOM 552 O O . ASN A 1 76 ? 7.327 4.612 4.804 1.00 97.25 76 ASN A O 1
ATOM 556 N N . ASN A 1 77 ? 6.633 5.775 3.010 1.00 98.19 77 ASN A N 1
ATOM 557 C CA . ASN A 1 77 ? 7.130 4.862 1.971 1.00 98.19 77 ASN A CA 1
ATOM 558 C C . ASN A 1 77 ? 6.728 3.394 2.188 1.00 98.19 77 ASN A C 1
ATOM 560 O O . ASN A 1 77 ? 7.537 2.476 2.013 1.00 98.19 77 ASN A O 1
ATOM 564 N N . ARG A 1 78 ? 5.483 3.170 2.616 1.00 98.69 78 ARG A N 1
ATOM 565 C CA . ARG A 1 78 ? 4.965 1.844 2.966 1.00 98.69 78 ARG A CA 1
ATOM 566 C C . ARG A 1 78 ? 3.571 1.629 2.405 1.00 98.69 78 ARG A C 1
ATOM 568 O O . ARG A 1 78 ? 2.792 2.565 2.250 1.00 98.69 78 ARG A O 1
ATOM 575 N N . ILE A 1 79 ? 3.236 0.364 2.183 1.00 98.75 79 ILE A N 1
ATOM 576 C CA . ILE A 1 79 ? 1.850 -0.088 2.168 1.00 98.75 79 ILE A CA 1
ATOM 577 C C . ILE A 1 79 ? 1.584 -0.812 3.478 1.00 98.75 79 ILE A C 1
ATOM 579 O O . ILE A 1 79 ? 2.312 -1.733 3.864 1.00 98.75 79 ILE A O 1
ATOM 583 N N . ARG A 1 80 ? 0.532 -0.387 4.166 1.00 98.75 80 ARG A N 1
ATOM 584 C CA . ARG A 1 80 ? 0.083 -0.965 5.430 1.00 98.75 80 ARG A CA 1
ATOM 585 C C . ARG A 1 80 ? -1.170 -1.788 5.181 1.00 98.75 80 ARG A C 1
ATOM 587 O O . ARG A 1 80 ? -1.926 -1.509 4.255 1.00 98.75 80 ARG A O 1
ATOM 594 N N . GLN A 1 81 ? -1.399 -2.785 6.018 1.00 98.44 81 GLN A N 1
ATOM 595 C CA . GLN A 1 81 ? -2.654 -3.517 6.075 1.00 98.44 81 GLN A CA 1
ATOM 596 C C . GLN A 1 81 ? -3.195 -3.499 7.501 1.00 98.44 81 GLN A C 1
ATOM 598 O O . GLN A 1 81 ? -2.432 -3.611 8.460 1.00 98.44 81 GLN A O 1
ATOM 603 N N . VAL A 1 82 ? -4.507 -3.382 7.636 1.00 98.75 82 VAL A N 1
ATOM 604 C CA . VAL A 1 82 ? -5.242 -3.458 8.893 1.00 98.75 82 VAL A CA 1
ATOM 605 C C . VAL A 1 82 ? -6.148 -4.673 8.827 1.00 98.75 82 VAL A C 1
ATOM 607 O O . VAL A 1 82 ? -6.970 -4.790 7.919 1.00 98.75 82 VAL A O 1
ATOM 610 N N . ASN A 1 83 ? -6.025 -5.566 9.803 1.00 97.88 83 ASN A N 1
ATOM 611 C CA . ASN A 1 83 ? -7.033 -6.591 10.024 1.00 97.88 83 ASN A CA 1
ATOM 612 C C . ASN A 1 83 ? -8.226 -5.936 10.731 1.00 97.88 83 ASN A C 1
ATOM 614 O O . ASN A 1 83 ? -8.123 -5.556 11.893 1.00 97.88 83 ASN A O 1
ATOM 618 N N . LEU A 1 84 ? -9.346 -5.785 10.026 1.00 96.06 84 LEU A N 1
ATOM 619 C CA . LEU A 1 84 ? -10.544 -5.099 10.516 1.00 96.06 84 LEU A CA 1
ATOM 620 C C . LEU A 1 84 ? -11.249 -5.860 11.651 1.00 96.06 84 LEU A C 1
ATOM 622 O O . LEU A 1 84 ? -12.001 -5.253 12.406 1.00 96.06 84 LEU A O 1
ATOM 626 N N . THR A 1 85 ? -10.981 -7.160 11.810 1.00 95.00 85 THR A N 1
ATOM 627 C CA . THR A 1 85 ? -11.524 -7.972 12.908 1.00 95.00 85 THR A CA 1
ATOM 628 C C . THR A 1 85 ? -10.719 -7.790 14.194 1.00 95.00 85 THR A C 1
ATOM 630 O O . THR A 1 85 ? -11.300 -7.621 15.262 1.00 95.00 85 THR A O 1
ATOM 633 N N . SER A 1 86 ? -9.384 -7.827 14.118 1.00 96.94 86 SER A N 1
ATOM 634 C CA . SER A 1 86 ? -8.517 -7.673 15.298 1.00 96.94 86 SER A CA 1
ATOM 635 C C . SER A 1 86 ? -8.138 -6.220 15.601 1.00 96.94 86 SER A C 1
ATOM 637 O O . SER A 1 86 ? -7.669 -5.924 16.698 1.00 96.94 86 SER A O 1
ATOM 639 N N . GLY A 1 87 ? -8.306 -5.317 14.634 1.00 97.19 87 GLY A N 1
ATOM 640 C CA . GLY A 1 87 ? -7.889 -3.920 14.714 1.00 97.19 87 GLY A CA 1
ATOM 641 C C . GLY A 1 87 ? -6.373 -3.716 14.661 1.00 97.19 87 GLY A C 1
ATOM 642 O O . GLY A 1 87 ? -5.902 -2.645 15.035 1.00 97.19 87 GLY A O 1
ATOM 643 N N . GLN A 1 88 ? -5.593 -4.718 14.246 1.00 98.50 88 GLN A N 1
ATOM 644 C CA . GLN A 1 88 ? -4.129 -4.646 14.232 1.00 98.50 88 GLN A CA 1
ATOM 645 C C . GLN A 1 88 ? -3.595 -4.212 12.861 1.00 98.50 88 GLN A C 1
ATOM 647 O O . GLN A 1 88 ? -4.077 -4.689 11.832 1.00 98.50 88 GLN A O 1
ATOM 652 N N . ILE A 1 89 ? -2.579 -3.342 12.852 1.00 98.81 89 ILE A N 1
ATOM 653 C CA . ILE A 1 89 ? -1.905 -2.873 11.632 1.00 98.81 89 ILE A CA 1
ATOM 654 C C . ILE A 1 89 ? -0.530 -3.528 11.443 1.00 98.81 89 ILE A C 1
ATOM 656 O O . ILE A 1 89 ? 0.209 -3.728 12.410 1.00 98.81 89 ILE A O 1
ATOM 660 N N . THR A 1 90 ? -0.157 -3.838 10.202 1.00 98.75 90 THR A N 1
ATOM 661 C CA . THR A 1 90 ? 1.180 -4.330 9.825 1.00 98.75 90 THR A CA 1
ATOM 662 C C . THR A 1 90 ? 1.619 -3.775 8.472 1.00 98.75 90 THR A C 1
ATOM 664 O O . THR A 1 90 ? 0.782 -3.408 7.651 1.00 98.75 90 THR A O 1
ATOM 667 N N . THR A 1 91 ? 2.918 -3.767 8.185 1.00 98.75 91 THR A N 1
ATOM 668 C CA . THR A 1 91 ? 3.455 -3.443 6.856 1.00 98.75 91 THR A CA 1
ATOM 669 C C . THR A 1 91 ? 3.378 -4.659 5.930 1.00 98.75 91 THR A C 1
ATOM 671 O O . THR A 1 91 ? 3.746 -5.760 6.331 1.00 98.75 91 THR A O 1
ATOM 674 N N . VAL A 1 92 ? 2.899 -4.467 4.695 1.00 98.62 92 VAL A N 1
ATOM 675 C CA . VAL A 1 92 ? 2.860 -5.516 3.652 1.00 98.62 92 VAL A CA 1
ATOM 676 C C . VAL A 1 92 ? 3.886 -5.271 2.541 1.00 98.62 92 VAL A C 1
ATOM 678 O O . VAL A 1 92 ? 4.352 -6.214 1.909 1.00 98.62 92 VAL A O 1
ATOM 681 N N . ALA A 1 93 ? 4.284 -4.015 2.327 1.00 98.88 93 ALA A N 1
ATOM 682 C CA . ALA A 1 93 ? 5.355 -3.649 1.408 1.00 98.88 93 ALA A CA 1
ATOM 683 C C . ALA A 1 93 ? 6.028 -2.345 1.842 1.00 98.88 93 ALA A C 1
ATOM 685 O O . ALA A 1 93 ? 5.370 -1.473 2.414 1.00 98.88 93 ALA A O 1
ATOM 686 N N . GLY A 1 94 ? 7.308 -2.186 1.511 1.00 98.81 94 GLY A N 1
ATOM 687 C CA . GLY A 1 94 ? 8.080 -0.993 1.842 1.00 98.81 94 GLY A CA 1
ATOM 688 C C . GLY A 1 94 ? 8.834 -1.116 3.166 1.00 98.81 94 GLY A C 1
ATOM 689 O O . GLY A 1 94 ? 8.261 -1.467 4.194 1.00 98.81 94 GLY A O 1
ATOM 690 N N . ASN A 1 95 ? 10.116 -0.767 3.156 1.00 98.50 95 ASN A N 1
ATOM 691 C CA . ASN A 1 95 ? 10.970 -0.733 4.348 1.00 98.50 95 ASN A CA 1
ATOM 692 C C . ASN A 1 95 ? 10.994 0.654 5.033 1.00 98.50 95 ASN A C 1
ATOM 694 O O . ASN A 1 95 ? 11.515 0.793 6.140 1.00 98.50 95 ASN A O 1
ATOM 698 N N . GLY A 1 96 ? 10.408 1.677 4.399 1.00 98.19 96 GLY A N 1
ATOM 699 C CA . GLY A 1 96 ? 10.399 3.070 4.855 1.00 98.19 96 GLY A CA 1
ATOM 700 C C . GLY A 1 96 ? 11.471 3.975 4.262 1.00 98.19 96 GLY A C 1
ATOM 701 O O . GLY A 1 96 ? 11.352 5.195 4.360 1.00 98.19 96 GLY A O 1
ATOM 702 N N . ASN A 1 97 ? 12.488 3.406 3.620 1.00 98.06 97 ASN A N 1
ATOM 703 C CA . ASN A 1 97 ? 13.517 4.167 2.931 1.00 98.06 97 ASN A CA 1
ATOM 704 C C . ASN A 1 97 ? 12.995 4.628 1.572 1.00 98.06 97 ASN A C 1
ATOM 706 O O . ASN A 1 97 ? 12.551 3.813 0.762 1.00 98.06 97 ASN A O 1
ATOM 710 N N . THR A 1 98 ? 13.128 5.924 1.304 1.00 97.81 98 THR A N 1
ATOM 711 C CA . THR A 1 98 ? 12.841 6.506 -0.006 1.00 97.81 98 THR A CA 1
ATOM 712 C C . THR A 1 98 ? 13.808 5.953 -1.053 1.00 97.81 98 THR A C 1
ATOM 714 O O . THR A 1 98 ? 15.024 6.065 -0.902 1.00 97.81 98 THR A O 1
ATOM 717 N N . GLY A 1 99 ? 13.284 5.384 -2.135 1.00 97.75 99 GLY A N 1
ATOM 718 C CA . GLY A 1 99 ? 14.080 4.922 -3.275 1.00 97.75 99 GLY A CA 1
ATOM 719 C C . GLY A 1 99 ? 13.439 3.734 -3.975 1.00 97.75 99 GLY A C 1
ATOM 720 O O . GLY A 1 99 ? 12.293 3.404 -3.692 1.00 97.75 99 GLY A O 1
ATOM 721 N N . PHE A 1 100 ? 14.180 3.080 -4.869 1.00 98.19 100 PHE A N 1
ATOM 722 C CA . PHE A 1 100 ? 13.732 1.906 -5.622 1.00 98.19 100 PHE A CA 1
ATOM 723 C C . PHE A 1 100 ? 14.684 0.727 -5.391 1.00 98.19 100 PHE A C 1
ATOM 725 O O . PHE A 1 100 ? 15.873 0.822 -5.694 1.00 98.19 100 PHE A O 1
ATOM 732 N N . SER A 1 101 ? 14.169 -0.383 -4.858 1.00 98.56 101 SER A N 1
ATOM 733 C CA . SER A 1 101 ? 14.913 -1.639 -4.676 1.00 98.56 101 SER A CA 1
ATOM 734 C C . SER A 1 101 ? 13.964 -2.836 -4.486 1.00 98.56 101 SER A C 1
ATOM 736 O O . SER A 1 101 ? 12.738 -2.679 -4.509 1.00 98.56 101 SER A O 1
ATOM 738 N N . GLY A 1 102 ? 14.528 -4.034 -4.294 1.00 98.00 102 GLY A N 1
ATOM 739 C CA . GLY A 1 102 ? 13.808 -5.209 -3.784 1.00 98.00 102 GLY A CA 1
ATOM 740 C C . GLY A 1 102 ? 13.002 -6.012 -4.805 1.00 98.00 102 GLY A C 1
ATOM 741 O O . GLY A 1 102 ? 12.230 -6.876 -4.406 1.00 98.00 102 GLY A O 1
ATOM 742 N N . ASP A 1 103 ? 13.145 -5.753 -6.108 1.00 98.56 103 ASP A N 1
ATOM 743 C CA . ASP A 1 103 ? 12.491 -6.590 -7.120 1.00 98.56 103 ASP A CA 1
ATOM 744 C C . ASP A 1 103 ? 12.956 -8.051 -7.021 1.00 98.56 103 ASP A C 1
ATOM 746 O O . ASP A 1 103 ? 14.152 -8.340 -6.995 1.00 98.56 103 ASP A O 1
ATOM 750 N N . ASN A 1 104 ? 11.981 -8.960 -7.033 1.00 98.50 104 ASN A N 1
ATOM 751 C CA . ASN A 1 104 ? 12.115 -10.402 -6.820 1.00 98.50 104 ASN A CA 1
ATOM 752 C C . ASN A 1 104 ? 12.536 -10.814 -5.397 1.00 98.50 104 ASN A C 1
ATOM 754 O O . ASN A 1 104 ? 12.940 -11.956 -5.195 1.00 98.50 104 ASN A O 1
ATOM 758 N N . ASP A 1 105 ? 12.393 -9.922 -4.415 1.00 98.75 105 ASP A N 1
ATOM 759 C CA . ASP A 1 105 ? 12.602 -10.200 -2.991 1.00 98.75 105 ASP A CA 1
ATOM 760 C C . ASP A 1 105 ? 11.305 -9.950 -2.190 1.00 98.75 105 ASP A C 1
ATOM 762 O O . ASP A 1 105 ? 10.271 -9.549 -2.741 1.00 98.75 105 ASP A O 1
ATOM 766 N N . LEU A 1 106 ? 11.339 -10.209 -0.881 1.00 98.75 106 LEU A N 1
ATOM 767 C CA . LEU A 1 106 ? 10.254 -9.916 0.046 1.00 98.75 106 LEU A CA 1
ATOM 768 C C . LEU A 1 106 ? 9.854 -8.438 -0.039 1.00 98.75 106 LEU A C 1
ATOM 770 O O . LEU A 1 106 ? 10.667 -7.531 0.143 1.00 98.75 106 LEU A O 1
ATOM 774 N N . ALA A 1 107 ? 8.563 -8.190 -0.237 1.00 98.88 107 ALA A N 1
ATOM 775 C CA . ALA A 1 107 ? 7.994 -6.864 -0.437 1.00 98.88 107 ALA A CA 1
ATOM 776 C C . ALA A 1 107 ? 8.266 -5.905 0.729 1.00 98.88 107 ALA A C 1
ATOM 778 O O . ALA A 1 107 ? 8.430 -4.703 0.519 1.00 98.88 107 ALA A O 1
ATOM 779 N N . VAL A 1 108 ? 8.358 -6.428 1.953 1.00 98.75 108 VAL A N 1
ATOM 780 C CA . VAL A 1 108 ? 8.691 -5.655 3.160 1.00 98.75 108 VAL A CA 1
ATOM 781 C C . VAL A 1 108 ? 10.137 -5.142 3.175 1.00 98.75 108 VAL A C 1
ATOM 783 O O . VAL A 1 108 ? 10.423 -4.172 3.870 1.00 98.75 108 VAL A O 1
ATOM 786 N N . ASN A 1 109 ? 11.039 -5.739 2.389 1.00 98.75 109 ASN A N 1
ATOM 787 C CA . ASN A 1 109 ? 12.433 -5.301 2.276 1.00 98.75 109 ASN A CA 1
ATOM 788 C C . ASN A 1 109 ? 12.632 -4.231 1.196 1.00 98.75 109 ASN A C 1
ATOM 790 O O . ASN A 1 109 ? 13.647 -3.533 1.208 1.00 98.75 109 ASN A O 1
ATOM 794 N N . ALA A 1 110 ? 11.688 -4.091 0.264 1.00 98.75 110 ALA A N 1
ATOM 795 C CA . ALA A 1 110 ? 11.809 -3.160 -0.847 1.00 98.75 110 ALA A CA 1
ATOM 796 C C . ALA A 1 110 ? 11.743 -1.701 -0.390 1.00 98.75 110 ALA A C 1
ATOM 798 O O . ALA A 1 110 ? 10.953 -1.336 0.478 1.00 98.75 110 ALA A O 1
ATOM 799 N N . SER A 1 111 ? 12.546 -0.847 -1.017 1.00 98.81 111 SER A N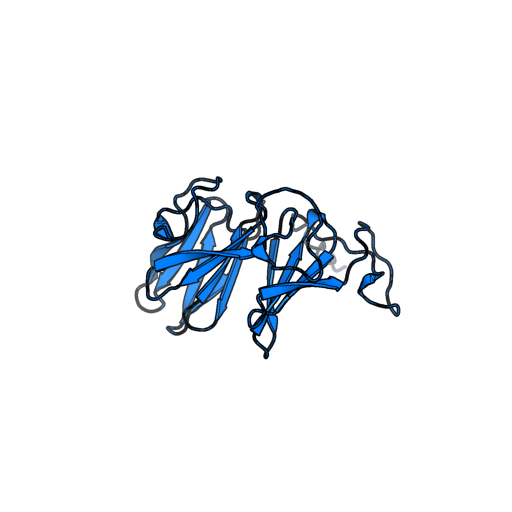 1
ATOM 800 C CA . SER A 1 111 ? 12.364 0.600 -0.942 1.00 98.81 111 SER A CA 1
ATOM 801 C C . SER A 1 111 ? 11.276 1.019 -1.932 1.00 98.81 111 SER A C 1
ATOM 803 O O . SER A 1 111 ? 11.287 0.598 -3.096 1.00 98.81 111 SER A O 1
ATOM 805 N N . LEU A 1 112 ? 10.342 1.831 -1.441 1.00 98.69 112 LEU A N 1
ATOM 806 C CA . LEU A 1 112 ? 9.301 2.505 -2.215 1.00 98.69 112 LEU A CA 1
ATOM 807 C C . LEU A 1 112 ? 9.521 4.017 -2.110 1.00 98.69 112 LEU A C 1
ATOM 809 O O . LEU A 1 112 ? 10.246 4.494 -1.236 1.00 98.69 112 LEU A O 1
ATOM 813 N N . ASN A 1 113 ? 8.888 4.787 -2.984 1.00 97.81 113 ASN A N 1
ATOM 814 C CA . ASN A 1 113 ? 8.979 6.236 -2.979 1.00 97.81 113 ASN A CA 1
ATOM 815 C C . ASN A 1 113 ? 7.604 6.856 -3.234 1.00 97.81 113 ASN A C 1
ATOM 817 O O . ASN A 1 113 ? 7.111 6.875 -4.366 1.00 97.81 113 ASN A O 1
ATOM 821 N N . ASN A 1 114 ? 7.000 7.375 -2.160 1.00 95.31 114 ASN A N 1
ATOM 822 C CA . ASN A 1 114 ? 5.686 8.017 -2.177 1.00 95.31 114 ASN A CA 1
ATOM 823 C C . ASN A 1 114 ? 4.598 7.151 -2.857 1.00 95.31 114 ASN A C 1
ATOM 825 O O . ASN A 1 114 ? 4.023 7.565 -3.866 1.00 95.31 114 ASN A O 1
ATOM 829 N N . PRO A 1 115 ? 4.332 5.918 -2.379 1.00 96.00 115 PRO A N 1
ATOM 830 C CA . PRO A 1 115 ? 3.306 5.077 -2.982 1.00 96.00 115 PRO A CA 1
ATOM 831 C C . PRO A 1 115 ? 1.922 5.710 -2.785 1.00 96.00 115 PRO A C 1
ATOM 833 O O . PRO A 1 115 ? 1.494 5.852 -1.645 1.00 96.00 115 PRO A O 1
ATOM 836 N N . ASN A 1 116 ? 1.218 6.090 -3.856 1.00 91.94 116 ASN A N 1
ATOM 837 C CA . ASN A 1 116 ? -0.011 6.904 -3.754 1.00 91.94 116 ASN A CA 1
ATOM 838 C C . ASN A 1 116 ? -1.293 6.210 -4.221 1.00 91.94 116 ASN A C 1
ATOM 840 O O . ASN A 1 116 ? -2.377 6.732 -3.983 1.00 91.94 116 ASN A O 1
ATOM 844 N N . GLY A 1 117 ? -1.192 5.057 -4.878 1.00 92.25 117 GLY A N 1
ATOM 845 C CA . GLY A 1 117 ? -2.346 4.308 -5.372 1.00 92.25 117 GLY A CA 1
ATOM 846 C C . GLY A 1 117 ? -2.141 2.815 -5.186 1.00 92.25 117 GLY A C 1
ATOM 847 O O . GLY A 1 117 ? -1.019 2.324 -5.342 1.00 92.25 117 GLY A O 1
ATOM 848 N N . ILE A 1 118 ? -3.217 2.108 -4.849 1.00 96.06 118 ILE A N 1
ATOM 849 C CA . ILE A 1 118 ? -3.217 0.657 -4.664 1.00 96.06 118 ILE A CA 1
ATOM 850 C C . ILE A 1 118 ? -4.446 0.006 -5.302 1.00 96.06 118 ILE A C 1
ATOM 852 O O . ILE A 1 118 ? -5.512 0.607 -5.369 1.00 96.06 118 ILE A O 1
ATOM 856 N N . SER A 1 119 ? -4.298 -1.231 -5.777 1.00 96.88 119 SER A N 1
ATOM 857 C CA . SER A 1 119 ? -5.402 -2.051 -6.296 1.00 96.88 119 SER A CA 1
ATOM 858 C C . SER A 1 119 ? -5.087 -3.542 -6.151 1.00 96.88 119 SER A C 1
ATOM 860 O O . SER A 1 119 ? -3.922 -3.911 -6.014 1.00 96.88 119 SER A O 1
ATOM 862 N N . LEU A 1 120 ? -6.102 -4.403 -6.195 1.00 96.69 120 LEU A N 1
ATOM 863 C CA . LEU A 1 120 ? -5.948 -5.861 -6.216 1.00 96.69 120 LEU A CA 1
ATOM 864 C C . LEU A 1 120 ? -6.445 -6.421 -7.551 1.00 96.69 120 LEU A C 1
ATOM 866 O O . LEU A 1 120 ? -7.422 -5.921 -8.105 1.00 96.69 120 LEU A O 1
ATOM 870 N N . ASP A 1 121 ? -5.800 -7.477 -8.046 1.00 95.69 121 ASP A N 1
ATOM 871 C CA . ASP A 1 121 ? -6.388 -8.321 -9.094 1.00 95.69 121 ASP A CA 1
ATOM 872 C C . ASP A 1 121 ? -7.237 -9.464 -8.504 1.00 95.69 121 ASP A C 1
ATOM 874 O O . ASP A 1 121 ? -7.262 -9.700 -7.295 1.00 95.69 121 ASP A O 1
ATOM 878 N N . GLU A 1 122 ? -7.909 -10.221 -9.373 1.00 94.56 122 GLU A N 1
ATOM 879 C CA . GLU A 1 122 ? -8.743 -11.375 -8.994 1.00 94.56 122 GLU A CA 1
ATOM 880 C C . GLU A 1 122 ? -7.962 -12.509 -8.305 1.00 94.56 122 GLU A C 1
ATOM 882 O O . GLU A 1 122 ? -8.548 -13.380 -7.665 1.00 94.56 122 GLU A O 1
ATOM 887 N N . LYS A 1 123 ? -6.629 -12.513 -8.425 1.00 93.75 123 LYS A N 1
ATOM 888 C CA . LYS A 1 123 ? -5.732 -13.480 -7.779 1.00 93.75 123 LYS A CA 1
ATOM 889 C C . LYS A 1 123 ? -5.164 -12.941 -6.463 1.00 93.75 123 LYS A C 1
ATOM 891 O O . LYS A 1 123 ? -4.272 -13.569 -5.895 1.00 93.75 123 LYS A O 1
ATOM 896 N N . ASN A 1 124 ? -5.677 -11.810 -5.973 1.00 93.62 124 ASN A N 1
ATOM 897 C CA . ASN A 1 124 ? -5.191 -11.097 -4.796 1.00 93.62 124 ASN A CA 1
ATOM 898 C C . ASN A 1 124 ? -3.709 -10.688 -4.891 1.00 93.62 124 ASN A C 1
ATOM 900 O O . ASN A 1 124 ? -2.995 -10.684 -3.891 1.00 93.62 124 ASN A O 1
ATOM 904 N N . ASN A 1 125 ? -3.215 -10.331 -6.077 1.00 98.00 125 ASN A N 1
ATOM 905 C CA . ASN A 1 125 ? -1.952 -9.604 -6.184 1.00 98.00 125 ASN A CA 1
ATOM 906 C C . ASN A 1 125 ? -2.203 -8.116 -5.942 1.00 98.00 125 ASN A C 1
ATOM 908 O O . ASN A 1 125 ? -3.086 -7.529 -6.564 1.00 98.00 125 ASN A O 1
ATOM 912 N N . LEU A 1 126 ? -1.400 -7.505 -5.074 1.00 98.56 126 LEU A N 1
ATOM 913 C CA . LEU A 1 126 ? -1.480 -6.086 -4.742 1.00 98.56 126 LEU A CA 1
ATOM 914 C C . LEU A 1 126 ? -0.607 -5.275 -5.699 1.00 98.56 126 LEU A C 1
ATOM 916 O O . LEU A 1 126 ? 0.609 -5.444 -5.736 1.00 98.56 126 LEU A O 1
ATOM 920 N N . PHE A 1 127 ? -1.221 -4.372 -6.448 1.00 98.62 127 PHE A N 1
ATOM 921 C CA . PHE A 1 127 ? -0.547 -3.416 -7.316 1.00 98.62 127 PHE A CA 1
ATOM 922 C C . PHE A 1 127 ? -0.387 -2.085 -6.591 1.00 98.62 127 PHE A C 1
ATOM 924 O O . PHE A 1 127 ? -1.301 -1.633 -5.908 1.00 98.62 127 PHE A O 1
ATOM 931 N N . ILE A 1 128 ? 0.783 -1.472 -6.737 1.00 98.44 128 ILE A N 1
ATOM 932 C CA . ILE A 1 128 ? 1.208 -0.265 -6.035 1.00 98.44 128 ILE A CA 1
ATOM 933 C C . ILE A 1 128 ? 1.732 0.724 -7.072 1.00 98.44 128 ILE A C 1
ATOM 935 O O . ILE A 1 128 ? 2.670 0.413 -7.810 1.00 98.44 128 ILE A O 1
ATOM 939 N N . ALA A 1 129 ? 1.167 1.926 -7.099 1.00 97.06 129 ALA A N 1
ATOM 940 C CA . ALA A 1 129 ? 1.740 3.055 -7.816 1.00 97.06 129 ALA A CA 1
ATOM 941 C C . ALA A 1 129 ? 2.888 3.644 -6.987 1.00 97.06 129 ALA A C 1
ATOM 943 O O . ALA A 1 129 ? 2.674 4.517 -6.142 1.00 97.06 129 ALA A O 1
ATOM 944 N N . ASP A 1 130 ? 4.101 3.148 -7.226 1.00 97.38 130 ASP A N 1
ATOM 945 C CA . ASP A 1 130 ? 5.356 3.604 -6.624 1.00 97.38 130 ASP A CA 1
ATOM 946 C C . ASP A 1 130 ? 5.764 4.930 -7.287 1.00 97.38 130 ASP A C 1
ATOM 948 O O . ASP A 1 130 ? 6.577 4.991 -8.215 1.00 97.38 130 ASP A O 1
ATOM 952 N N . SER A 1 131 ? 5.041 5.981 -6.900 1.00 95.31 131 SER A N 1
ATOM 953 C CA . SER A 1 131 ? 4.726 7.112 -7.776 1.00 95.31 131 SER A CA 1
ATOM 954 C C . SER A 1 131 ? 5.947 7.963 -8.084 1.00 95.31 131 SER A C 1
ATOM 956 O O . SER A 1 131 ? 6.212 8.265 -9.244 1.00 95.31 131 SER A O 1
ATOM 958 N N . SER A 1 132 ? 6.750 8.276 -7.071 1.00 96.12 132 SER A N 1
ATOM 959 C CA . SER A 1 132 ? 7.984 9.045 -7.264 1.00 96.12 132 SER A CA 1
ATOM 960 C C . SER A 1 132 ? 9.121 8.201 -7.852 1.00 96.12 132 SER A C 1
ATOM 962 O O . SER A 1 132 ? 10.155 8.741 -8.239 1.00 96.12 132 SER A O 1
ATOM 964 N N . ASN A 1 133 ? 8.932 6.883 -7.964 1.00 97.62 133 ASN A N 1
ATOM 965 C CA . ASN A 1 133 ? 9.801 5.998 -8.734 1.00 97.62 133 ASN A CA 1
ATOM 966 C C . ASN A 1 133 ? 9.297 5.766 -10.164 1.00 97.62 133 ASN A C 1
ATOM 968 O O . ASN A 1 133 ? 9.941 5.002 -10.878 1.00 97.62 133 ASN A O 1
ATOM 972 N N . ASN A 1 134 ? 8.185 6.373 -10.592 1.00 97.44 134 ASN A N 1
ATOM 973 C CA . ASN A 1 134 ? 7.599 6.210 -11.927 1.00 97.44 134 ASN A CA 1
ATOM 974 C C . ASN A 1 134 ? 7.409 4.731 -12.328 1.00 97.44 134 ASN A C 1
ATOM 976 O O . ASN A 1 134 ? 7.745 4.322 -13.444 1.00 97.44 134 ASN A O 1
ATOM 980 N N . ARG A 1 135 ? 6.905 3.911 -11.393 1.00 98.31 135 ARG A N 1
ATOM 981 C CA . ARG A 1 135 ? 6.692 2.468 -11.579 1.00 98.31 135 ARG A CA 1
ATOM 982 C C . ARG A 1 135 ? 5.355 1.994 -11.019 1.00 98.31 135 ARG A C 1
ATOM 984 O O . ARG A 1 135 ? 4.868 2.504 -10.013 1.00 98.31 135 ARG A O 1
ATOM 991 N N . ILE A 1 136 ? 4.819 0.937 -11.626 1.00 98.62 136 ILE A N 1
ATOM 992 C CA . ILE A 1 136 ? 3.814 0.072 -11.005 1.00 98.62 136 ILE A CA 1
ATOM 993 C C . ILE A 1 136 ? 4.520 -1.174 -10.483 1.00 98.62 136 ILE A C 1
ATOM 995 O O . ILE A 1 136 ? 5.161 -1.914 -11.240 1.00 98.62 136 ILE A O 1
ATOM 999 N N . ARG A 1 137 ? 4.384 -1.417 -9.183 1.00 98.75 137 ARG A N 1
ATOM 1000 C CA . ARG A 1 137 ? 4.921 -2.596 -8.501 1.00 98.75 137 ARG A CA 1
ATOM 1001 C C . ARG A 1 137 ? 3.783 -3.561 -8.200 1.00 98.75 137 ARG A C 1
ATOM 1003 O O . ARG A 1 137 ? 2.682 -3.130 -7.885 1.00 98.75 137 ARG A O 1
ATOM 1010 N N . ARG A 1 138 ? 4.039 -4.861 -8.278 1.00 98.81 138 ARG A N 1
ATOM 1011 C CA . ARG A 1 138 ? 3.099 -5.928 -7.924 1.00 98.81 138 ARG A CA 1
ATOM 1012 C C . ARG A 1 138 ? 3.691 -6.759 -6.801 1.00 98.81 138 ARG A C 1
ATOM 1014 O O . ARG A 1 138 ? 4.776 -7.310 -6.974 1.00 98.81 138 ARG A O 1
ATOM 1021 N N . VAL A 1 139 ? 2.946 -6.908 -5.716 1.00 98.88 139 VAL A N 1
ATOM 1022 C CA . VAL A 1 139 ? 3.210 -7.854 -4.636 1.00 98.88 139 VAL A CA 1
ATOM 1023 C C . VAL A 1 139 ? 2.314 -9.066 -4.830 1.00 98.88 139 VAL A C 1
ATOM 1025 O O . VAL A 1 139 ? 1.088 -8.954 -4.818 1.00 98.88 139 VAL A O 1
ATOM 1028 N N . ASN A 1 140 ? 2.918 -10.237 -4.991 1.00 98.50 140 ASN A N 1
ATOM 1029 C CA . ASN A 1 140 ? 2.184 -11.486 -4.866 1.00 98.50 140 ASN A CA 1
ATOM 1030 C C . ASN A 1 140 ? 1.955 -11.752 -3.376 1.00 98.50 140 ASN A C 1
ATOM 1032 O O . ASN A 1 140 ? 2.896 -12.100 -2.671 1.00 98.50 140 ASN A O 1
ATOM 1036 N N . LEU A 1 141 ? 0.722 -11.590 -2.890 1.00 97.38 141 LEU A N 1
ATOM 1037 C CA . LEU A 1 141 ? 0.418 -11.723 -1.460 1.00 97.38 141 LEU A CA 1
ATOM 1038 C C . LEU A 1 141 ? 0.547 -13.164 -0.933 1.00 97.38 141 LEU A C 1
ATOM 1040 O O . LEU A 1 141 ? 0.676 -13.357 0.270 1.00 97.38 141 LEU A O 1
ATOM 1044 N N . SER A 1 142 ? 0.558 -14.179 -1.806 1.00 97.38 142 SER A N 1
ATOM 1045 C CA . SER A 1 142 ? 0.774 -15.574 -1.390 1.00 97.38 142 SER A CA 1
ATOM 1046 C C . SER A 1 142 ? 2.248 -15.892 -1.120 1.00 97.38 142 SER A C 1
ATOM 1048 O O . SER A 1 142 ? 2.552 -16.708 -0.253 1.00 97.38 142 SER A O 1
ATOM 1050 N N . THR A 1 143 ? 3.171 -15.234 -1.831 1.00 98.25 143 THR A N 1
ATOM 1051 C CA . THR A 1 143 ? 4.624 -15.427 -1.668 1.00 98.25 143 THR A CA 1
ATOM 1052 C C . THR A 1 143 ? 5.314 -14.255 -0.974 1.00 98.25 143 THR A C 1
ATOM 1054 O O . THR A 1 143 ? 6.469 -14.371 -0.578 1.00 98.25 143 THR A O 1
ATOM 1057 N N . ASN A 1 144 ? 4.615 -13.129 -0.820 1.00 98.31 144 ASN A N 1
ATOM 1058 C CA . ASN A 1 144 ? 5.123 -11.829 -0.384 1.00 98.31 144 ASN A CA 1
ATOM 1059 C C . ASN A 1 144 ? 6.241 -11.252 -1.263 1.00 98.31 144 ASN A C 1
ATOM 1061 O O . ASN A 1 144 ? 6.986 -10.396 -0.802 1.00 98.31 144 ASN A O 1
ATOM 1065 N N . ILE A 1 145 ? 6.367 -11.686 -2.519 1.00 98.81 145 ILE A N 1
ATOM 1066 C CA . ILE A 1 145 ? 7.411 -11.198 -3.432 1.00 98.81 145 ILE A CA 1
ATOM 1067 C C . ILE A 1 145 ? 6.912 -9.976 -4.205 1.00 98.81 145 ILE A C 1
ATOM 1069 O O . ILE A 1 145 ? 5.813 -10.007 -4.767 1.00 98.81 145 ILE A O 1
ATOM 1073 N N . ILE A 1 146 ? 7.732 -8.922 -4.277 1.00 98.88 146 ILE A N 1
ATOM 1074 C CA . ILE A 1 146 ? 7.465 -7.723 -5.086 1.00 98.88 146 ILE A CA 1
ATOM 1075 C C . ILE A 1 146 ? 8.211 -7.758 -6.423 1.00 98.88 146 ILE A C 1
ATOM 1077 O O . ILE A 1 146 ? 9.332 -8.245 -6.521 1.00 98.88 146 ILE A O 1
ATOM 1081 N N . THR A 1 147 ? 7.588 -7.232 -7.473 1.00 98.81 147 THR A N 1
ATOM 1082 C CA . THR A 1 147 ? 8.159 -7.125 -8.826 1.00 98.81 147 THR A CA 1
ATOM 1083 C C . THR A 1 147 ? 7.700 -5.835 -9.500 1.00 98.81 147 THR A C 1
ATOM 1085 O O . THR A 1 147 ? 6.592 -5.371 -9.231 1.00 98.81 147 THR A O 1
ATOM 1088 N N . THR A 1 148 ? 8.494 -5.264 -10.405 1.00 98.69 148 THR A N 1
ATOM 1089 C CA . THR A 1 148 ? 8.036 -4.194 -11.307 1.00 98.69 148 THR A CA 1
ATOM 1090 C C . THR A 1 148 ? 7.272 -4.798 -12.483 1.00 98.69 148 THR A C 1
ATOM 1092 O O . THR A 1 148 ? 7.765 -5.709 -13.145 1.00 98.69 148 THR A O 1
ATOM 1095 N N . VAL A 1 149 ? 6.066 -4.291 -12.751 1.00 98.62 149 VAL A N 1
ATOM 1096 C CA . VAL A 1 149 ? 5.216 -4.761 -13.864 1.00 98.62 149 VAL A CA 1
ATOM 1097 C C . VAL A 1 149 ? 5.021 -3.709 -14.954 1.00 98.62 149 VAL A C 1
ATOM 1099 O O . VAL A 1 149 ? 4.711 -4.064 -16.089 1.00 98.62 149 VAL A O 1
ATOM 1102 N N . ALA A 1 150 ? 5.237 -2.430 -14.639 1.00 98.50 150 ALA A N 1
ATOM 1103 C CA . ALA A 1 150 ? 5.248 -1.342 -15.609 1.00 98.50 150 ALA A CA 1
ATOM 1104 C C . ALA A 1 150 ? 6.115 -0.174 -15.120 1.00 98.50 150 ALA A C 1
ATOM 1106 O O . ALA A 1 150 ? 6.266 0.028 -13.913 1.00 98.50 150 ALA A O 1
ATOM 1107 N N . GLY A 1 151 ? 6.623 0.616 -16.064 1.00 98.12 151 GLY A N 1
ATOM 1108 C CA . GLY A 1 151 ? 7.415 1.812 -15.799 1.00 98.12 151 GLY A CA 1
ATOM 1109 C C . GLY A 1 151 ? 8.919 1.561 -15.789 1.00 98.12 151 GLY A C 1
ATOM 1110 O O . GLY A 1 151 ? 9.427 0.671 -15.109 1.00 98.12 151 GLY A O 1
ATOM 1111 N N . SER A 1 152 ? 9.637 2.407 -16.520 1.00 96.75 152 SER A N 1
ATOM 1112 C CA . SER A 1 152 ? 11.099 2.384 -16.637 1.00 96.75 152 SER A CA 1
ATOM 1113 C C . SER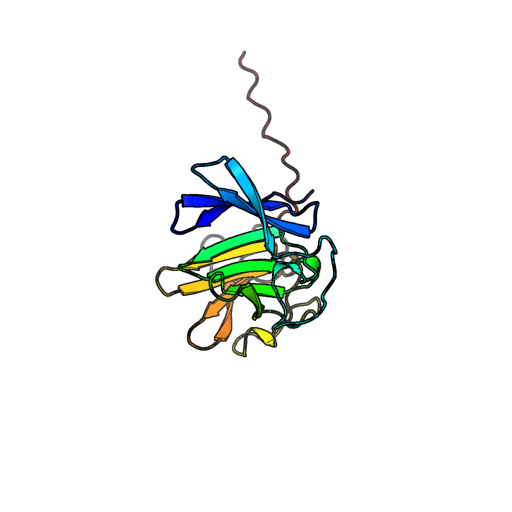 A 1 152 ? 11.807 3.186 -15.539 1.00 96.75 152 SER A C 1
ATOM 1115 O O . SER A 1 152 ? 13.028 3.115 -15.396 1.00 96.75 152 SER A O 1
ATOM 1117 N N . GLY A 1 153 ? 11.052 3.965 -14.759 1.00 96.50 153 GLY A N 1
ATOM 1118 C CA . GLY A 1 153 ? 11.585 4.961 -13.833 1.00 96.50 153 GLY A CA 1
ATOM 1119 C C . GLY A 1 153 ? 11.730 6.364 -14.421 1.00 96.50 153 GLY A C 1
ATOM 1120 O O . GLY A 1 153 ? 12.018 7.298 -13.672 1.00 96.50 153 GLY A O 1
ATOM 1121 N N . LYS A 1 154 ? 11.505 6.533 -15.727 1.00 95.25 154 LYS A N 1
ATOM 1122 C CA . LYS A 1 154 ? 11.488 7.843 -16.381 1.00 95.25 154 LYS A CA 1
ATOM 1123 C C . LYS A 1 154 ? 10.140 8.537 -16.176 1.00 95.25 154 LYS A C 1
ATOM 1125 O O . LYS A 1 154 ? 9.094 7.897 -16.260 1.00 95.25 154 LYS A O 1
ATOM 1130 N N . ASN A 1 155 ? 10.207 9.835 -15.885 1.00 94.12 155 ASN A N 1
ATOM 1131 C CA . ASN A 1 155 ? 9.056 10.726 -15.754 1.00 94.12 155 ASN A CA 1
ATOM 1132 C C . ASN A 1 155 ? 8.787 11.386 -17.115 1.00 94.12 155 ASN A C 1
ATOM 1134 O O . ASN A 1 155 ? 9.254 12.490 -17.393 1.00 94.12 155 ASN A O 1
ATOM 1138 N N . ASP A 1 156 ? 8.126 10.647 -17.997 1.00 94.69 156 ASP A N 1
ATOM 1139 C CA . ASP A 1 156 ? 7.757 11.060 -19.351 1.00 94.69 156 ASP A CA 1
ATOM 1140 C C . ASP A 1 156 ? 6.524 10.279 -19.832 1.00 94.69 156 ASP A C 1
ATOM 1142 O O . ASP A 1 156 ? 6.035 9.383 -19.148 1.00 94.69 156 ASP A O 1
ATOM 1146 N N . TYR A 1 157 ? 6.002 10.638 -21.005 1.00 95.81 157 TYR A N 1
ATOM 1147 C CA . TYR A 1 157 ? 4.954 9.886 -21.694 1.00 95.81 157 TYR A CA 1
ATOM 1148 C C . TYR A 1 157 ? 5.573 9.192 -22.909 1.00 95.81 157 TYR A C 1
ATOM 1150 O O . TYR A 1 157 ? 5.845 9.831 -23.928 1.00 95.81 157 TYR A O 1
ATOM 1158 N N . SER A 1 158 ? 5.860 7.897 -22.779 1.00 96.62 158 SER A N 1
ATOM 1159 C CA . SER A 1 158 ? 6.509 7.106 -23.827 1.00 96.62 158 SER A CA 1
ATOM 1160 C C . SER A 1 158 ? 6.238 5.608 -23.663 1.00 96.62 158 SER A C 1
ATOM 1162 O O . SER A 1 158 ? 5.854 5.144 -22.591 1.00 96.62 158 SER A O 1
ATOM 1164 N N . GLY A 1 159 ? 6.478 4.828 -24.722 1.00 96.69 159 GLY A N 1
ATOM 1165 C CA . GLY A 1 159 ? 6.430 3.361 -24.671 1.00 96.69 159 GLY A CA 1
ATOM 1166 C C . GLY A 1 159 ? 5.096 2.716 -25.055 1.00 96.69 159 GLY A C 1
ATOM 1167 O O . GLY A 1 159 ? 4.974 1.497 -24.931 1.00 96.69 159 GLY A O 1
ATOM 1168 N N . ASP A 1 160 ? 4.125 3.475 -25.569 1.00 97.38 160 ASP A N 1
ATOM 1169 C CA . ASP A 1 160 ? 2.907 2.898 -26.150 1.00 97.38 160 ASP A CA 1
ATOM 1170 C C . ASP A 1 160 ? 3.252 1.898 -27.268 1.00 97.38 160 ASP A C 1
ATOM 1172 O O . ASP A 1 160 ? 4.130 2.131 -28.102 1.00 97.38 160 ASP A O 1
ATOM 1176 N N . GLY A 1 161 ? 2.593 0.735 -27.250 1.00 97.12 161 GLY A N 1
ATOM 1177 C CA . GLY A 1 161 ? 2.883 -0.383 -28.158 1.00 97.12 161 GLY A CA 1
ATOM 1178 C C . GLY A 1 161 ? 4.171 -1.165 -27.851 1.00 97.12 161 GLY A C 1
ATOM 1179 O O . GLY A 1 161 ? 4.482 -2.114 -28.566 1.00 97.12 161 GLY A O 1
ATOM 1180 N N . SER A 1 162 ? 4.913 -0.806 -26.797 1.00 97.38 162 SER A N 1
ATOM 1181 C CA . SER A 1 162 ? 6.141 -1.488 -26.349 1.00 97.38 162 SER A CA 1
ATOM 1182 C C . SER A 1 162 ? 5.917 -2.261 -25.033 1.00 97.38 162 SER A C 1
ATOM 1184 O O . SER A 1 162 ? 4.857 -2.136 -24.418 1.00 97.38 162 SER A O 1
ATOM 1186 N N . PRO A 1 163 ? 6.886 -3.073 -24.550 1.00 98.19 163 PRO A N 1
ATOM 1187 C CA . PRO A 1 163 ? 6.770 -3.718 -23.241 1.00 98.19 163 PRO A CA 1
ATOM 1188 C C . PRO A 1 163 ? 6.563 -2.705 -22.105 1.00 98.19 163 PRO A C 1
ATOM 1190 O O . PRO A 1 163 ? 7.319 -1.743 -21.987 1.00 98.19 163 PRO A O 1
ATOM 1193 N N . ALA A 1 164 ? 5.591 -2.960 -21.223 1.00 98.25 164 ALA A N 1
ATOM 1194 C CA . ALA A 1 164 ? 5.165 -2.016 -20.182 1.00 98.25 164 ALA A CA 1
ATOM 1195 C C . ALA A 1 164 ? 6.289 -1.579 -19.222 1.00 98.25 164 ALA A C 1
ATOM 1197 O O . ALA A 1 164 ? 6.305 -0.443 -18.752 1.00 98.25 164 ALA A O 1
ATOM 1198 N N . VAL A 1 165 ? 7.262 -2.452 -18.949 1.00 98.00 165 VAL A N 1
ATOM 1199 C CA . VAL A 1 165 ? 8.433 -2.146 -18.102 1.00 98.00 165 VAL A CA 1
ATOM 1200 C C . VAL A 1 165 ? 9.367 -1.090 -18.707 1.00 98.00 165 VAL A C 1
ATOM 1202 O O . VAL A 1 165 ? 10.175 -0.508 -17.992 1.00 98.00 165 VAL A O 1
ATOM 1205 N N . ASN A 1 166 ? 9.242 -0.806 -20.005 1.00 97.75 166 ASN A N 1
ATOM 1206 C CA . ASN A 1 166 ? 10.017 0.226 -20.691 1.00 97.75 166 ASN A CA 1
ATOM 1207 C C . ASN A 1 166 ? 9.261 1.556 -20.814 1.00 97.75 166 ASN A C 1
ATOM 1209 O O . ASN A 1 166 ? 9.861 2.538 -21.247 1.00 97.75 166 ASN A O 1
ATOM 1213 N N . ALA A 1 167 ? 7.976 1.599 -20.450 1.00 97.88 167 ALA A N 1
ATOM 1214 C CA . ALA A 1 167 ? 7.166 2.802 -20.574 1.00 97.88 167 ALA A CA 1
ATOM 1215 C C . ALA A 1 167 ? 7.677 3.931 -19.666 1.00 97.88 167 ALA A C 1
ATOM 1217 O O . ALA A 1 167 ? 8.143 3.698 -18.544 1.00 97.88 167 ALA A O 1
ATOM 1218 N N . GLY A 1 168 ? 7.588 5.157 -20.162 1.00 97.38 168 GLY A N 1
ATOM 1219 C CA . GLY A 1 168 ? 7.640 6.360 -19.345 1.00 97.38 168 GLY A CA 1
ATOM 1220 C C . GLY A 1 168 ? 6.324 6.522 -18.605 1.00 97.38 168 GLY A C 1
ATOM 1221 O O . GLY A 1 168 ? 5.271 6.421 -19.234 1.00 97.38 168 GLY A O 1
ATOM 1222 N N . LEU A 1 169 ? 6.364 6.731 -17.287 1.00 94.81 169 LEU A N 1
ATOM 1223 C CA . LEU A 1 169 ? 5.153 6.926 -16.489 1.00 94.81 169 LEU A CA 1
ATOM 1224 C C . LEU A 1 169 ? 5.265 8.201 -15.664 1.00 94.81 169 LEU A C 1
ATOM 1226 O O . LEU A 1 169 ? 6.315 8.509 -15.107 1.00 94.81 169 LEU A O 1
ATOM 1230 N N . VAL A 1 170 ? 4.144 8.902 -15.526 1.00 89.94 170 VAL A N 1
ATOM 1231 C CA . VAL A 1 170 ? 4.023 10.066 -14.650 1.00 89.94 170 VAL A CA 1
ATOM 1232 C C . VAL A 1 170 ? 2.824 9.864 -13.742 1.00 89.94 170 VAL A C 1
ATOM 1234 O O . VAL A 1 170 ? 1.698 9.692 -14.206 1.00 89.94 170 VAL A O 1
ATOM 1237 N N . PHE A 1 171 ? 3.067 9.913 -12.438 1.00 82.94 171 PHE A N 1
ATOM 1238 C CA . PHE A 1 171 ? 2.027 9.872 -11.418 1.00 82.94 171 PHE A CA 1
ATOM 1239 C C . PHE A 1 171 ? 1.896 11.279 -10.844 1.00 82.94 171 PHE A C 1
ATOM 1241 O O . PHE A 1 171 ? 2.805 11.766 -10.175 1.00 82.94 171 PHE A O 1
ATOM 1248 N N . GLY A 1 172 ? 0.807 11.977 -11.164 1.00 63.28 172 GLY A N 1
ATOM 1249 C CA . GLY A 1 172 ? 0.607 13.336 -10.663 1.00 63.28 172 GLY A CA 1
ATOM 1250 C C . GLY A 1 172 ? 0.434 13.367 -9.140 1.00 63.28 172 GLY A C 1
ATOM 1251 O O . GLY A 1 172 ? -0.254 12.518 -8.577 1.00 63.28 172 GLY A O 1
ATOM 1252 N N . GLU A 1 173 ? 0.963 14.400 -8.474 1.00 55.72 173 GLU A N 1
ATOM 1253 C CA . GLU A 1 173 ? 0.290 14.925 -7.282 1.00 55.72 173 GLU A CA 1
ATOM 1254 C C . GLU A 1 173 ? -0.916 15.724 -7.783 1.00 55.72 173 GLU A C 1
ATOM 1256 O O . GLU A 1 173 ? -0.767 16.776 -8.402 1.00 55.72 173 GLU A O 1
ATOM 1261 N N . ILE A 1 174 ? -2.121 15.180 -7.632 1.00 44.47 174 ILE A N 1
ATOM 1262 C CA . ILE A 1 174 ? -3.290 15.690 -8.355 1.00 44.47 174 ILE A CA 1
ATOM 1263 C C . ILE A 1 174 ? -3.701 17.069 -7.797 1.00 44.47 174 ILE A C 1
ATOM 1265 O O . ILE A 1 174 ? -4.319 17.177 -6.740 1.00 44.47 174 ILE A O 1
ATOM 1269 N N . CYS A 1 175 ? -3.402 18.134 -8.544 1.00 34.94 175 CYS A N 1
ATOM 1270 C CA . CYS A 1 175 ? -4.200 19.358 -8.583 1.00 34.94 175 CYS A CA 1
ATOM 1271 C C . CYS A 1 175 ? -5.136 19.241 -9.791 1.00 34.94 175 CYS A C 1
ATOM 1273 O O . CYS A 1 175 ? -4.669 19.194 -10.929 1.00 34.94 175 CYS A O 1
ATOM 1275 N N . THR A 1 176 ? -6.451 19.183 -9.574 1.00 41.38 176 THR A N 1
ATOM 1276 C CA . THR A 1 176 ? -7.430 19.192 -10.667 1.00 41.38 176 THR A CA 1
ATOM 1277 C C . THR A 1 176 ? -7.488 20.579 -11.309 1.00 41.38 176 THR A C 1
ATOM 1279 O O . THR A 1 176 ? -8.343 21.403 -10.995 1.00 41.38 176 THR A O 1
ATOM 1282 N N . ASN A 1 177 ? -6.618 20.836 -12.286 1.00 35.91 177 ASN A N 1
ATOM 1283 C CA . ASN A 1 177 ? -7.031 21.692 -13.390 1.00 35.91 177 ASN A CA 1
ATOM 1284 C C . ASN A 1 177 ? -8.099 20.914 -14.160 1.00 35.91 177 ASN A C 1
ATOM 1286 O O . ASN A 1 177 ? -7.789 20.053 -14.982 1.00 35.91 177 ASN A O 1
ATOM 1290 N N . HIS A 1 178 ? -9.365 21.183 -13.843 1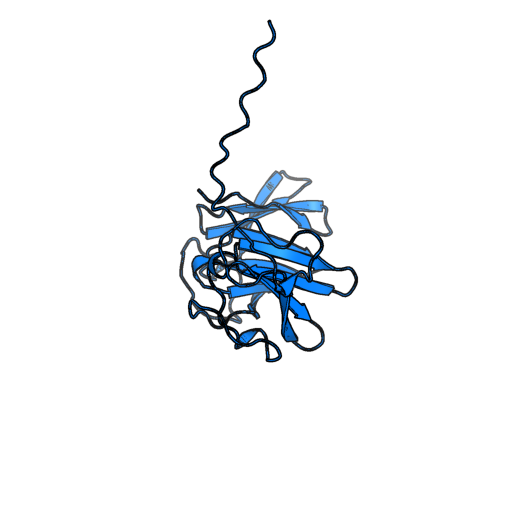.00 40.50 178 HIS A N 1
ATOM 1291 C CA . HIS A 1 178 ? -10.473 20.744 -14.676 1.00 40.50 178 HIS A CA 1
ATOM 1292 C C . HIS A 1 178 ? -10.229 21.233 -16.114 1.00 40.50 178 HIS A C 1
ATOM 1294 O O . HIS A 1 178 ? -9.851 22.398 -16.298 1.00 40.50 178 HIS A O 1
ATOM 1300 N N . PRO A 1 179 ? -10.443 20.394 -17.144 1.00 38.47 179 PRO A N 1
ATOM 1301 C CA . PRO A 1 179 ? -10.509 20.891 -18.508 1.00 38.47 179 PRO A CA 1
ATOM 1302 C C . PRO A 1 179 ? -11.564 22.000 -18.549 1.00 38.47 179 PRO A C 1
ATOM 1304 O O . PRO A 1 179 ? -12.679 21.826 -18.052 1.00 38.47 179 PRO A O 1
ATOM 1307 N N . LYS A 1 180 ? -11.196 23.167 -19.091 1.00 43.34 180 LYS A N 1
ATOM 1308 C CA . LYS A 1 180 ? -12.156 24.241 -19.353 1.00 43.34 180 LYS A CA 1
ATOM 1309 C C . LYS A 1 180 ? -13.296 23.635 -20.171 1.00 43.34 180 LYS A C 1
ATOM 1311 O O . LYS A 1 180 ? -13.053 23.102 -21.252 1.00 43.34 180 LYS A O 1
ATOM 1316 N N . VAL A 1 181 ? -14.515 23.710 -19.639 1.00 43.22 181 VAL A N 1
ATOM 1317 C CA . VAL A 1 181 ? -15.747 23.446 -20.390 1.00 43.22 181 VAL A CA 1
ATOM 1318 C C . VAL A 1 181 ? -15.652 24.234 -21.704 1.00 43.22 181 VAL A C 1
ATOM 1320 O O . VAL A 1 181 ? -15.279 25.414 -21.647 1.00 43.22 181 VAL A O 1
ATOM 1323 N N . PRO A 1 182 ? -15.924 23.633 -22.877 1.00 48.19 182 PRO A N 1
ATOM 1324 C CA . PRO A 1 182 ? -15.911 24.380 -24.124 1.00 48.19 182 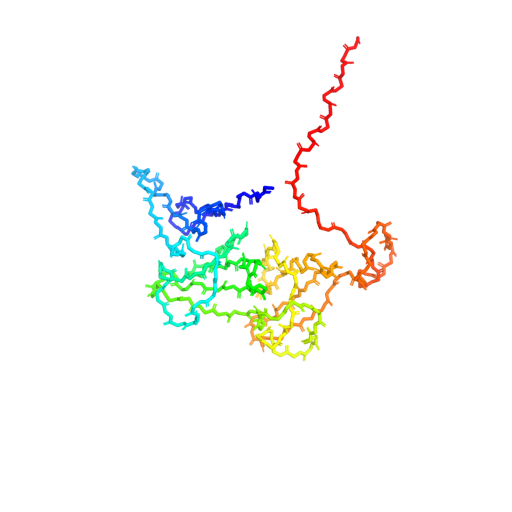PRO A CA 1
ATOM 1325 C C . PRO A 1 182 ? -16.905 25.530 -23.987 1.00 48.19 182 PRO A C 1
ATOM 1327 O O . PRO A 1 182 ? -18.066 25.313 -23.640 1.00 48.19 182 PRO A O 1
ATOM 1330 N N . GLN A 1 183 ? -16.455 26.761 -24.223 1.00 45.16 183 GLN A N 1
ATOM 1331 C CA . GLN A 1 183 ? -17.400 27.847 -24.420 1.00 45.16 183 GLN A CA 1
ATOM 1332 C C . GLN A 1 183 ? -18.101 27.585 -25.748 1.00 45.16 183 GLN A C 1
ATOM 1334 O O . GLN A 1 183 ? -17.509 27.766 -26.811 1.00 45.16 183 GLN A O 1
ATOM 1339 N N . ASN A 1 184 ? -19.344 27.118 -25.669 1.00 46.72 184 ASN A N 1
ATOM 1340 C CA . ASN A 1 184 ? -20.256 27.153 -26.799 1.00 46.72 184 ASN A CA 1
ATOM 1341 C C . ASN A 1 184 ? -20.344 28.602 -27.299 1.00 46.72 184 ASN A C 1
ATOM 1343 O O . ASN A 1 184 ? -20.640 29.514 -26.522 1.00 46.72 184 ASN A O 1
ATOM 1347 N N . LYS A 1 185 ? -20.079 28.789 -28.591 1.00 45.78 185 LYS A N 1
ATOM 1348 C CA . LYS A 1 185 ? -20.713 29.831 -29.396 1.00 45.78 185 LYS A CA 1
ATOM 1349 C C . LYS A 1 185 ? -21.824 29.177 -30.198 1.00 45.78 185 LYS A C 1
ATOM 1351 O O . LYS A 1 185 ? -21.579 28.046 -30.673 1.00 45.78 185 LYS A O 1
#

Secondary structure (DSSP, 8-state):
-PPPPEEE-TT--EEEEEGGGTEEEEE-TTT--EEEEE--S-SS---SSSBGGG----EEEEEEETTEEEEEEGGGTEEEEEETTTTEEEEEE--S-BS---TTSBGGGS-BS-EEEEEE-TT-EEEEEEGGGTEEEEEETTTTEEEEEE--S--SSB-TTS-GGG-B---------PPPPP---

Foldseek 3Di:
DFDKEWDAAPQRWIWIDPLVQQFIWTQRPPPRDIDTLAACSALDADAFFDQRNNGHARFRYWDDDHQKIWGQRFQQQFIKIARNVVRTIDTLAACSDADADQAFHQRNPTGAHRFRDWDADPQRWIWTCSAQQQFIWTQNSVVNHIHTQAGCSAQDADAVVHRRNDGHGHDDPDDDPDDPDDPDD

pLDDT: mean 91.93, std 15.27, range [34.94, 98.88]

Sequence (185 aa):
MAVPDIAFDQASNLVISDSGHNVVRSINNRTGIITTIAGSGKSDFNGDRIKATEANLTSKSILISGSILYIADSSNNRIRQVNLTSGQITTVAGNGNTGFSGDNDLAVNASLNNPNGISLDEKNNLFIADSSNNRIRRVNLSTNIITTVAGSGKNDYSGDGSPAVNAGLVFGEICTNHPKVPQNK

Radius of gyration: 17.12 Å; chains: 1; bounding box: 42×45×47 Å